Protein AF-0000000083628638 (afdb_homodimer)

Solvent-accessible surface area (backbone atoms only — not comparable to full-atom values): 20819 Å² total; per-residue (Å²): 135,83,77,75,77,72,77,75,74,74,73,75,72,73,77,69,74,70,72,72,65,72,70,71,55,96,81,52,37,31,46,14,31,63,29,54,50,30,33,34,22,57,67,90,59,44,56,65,47,94,40,80,70,42,72,46,76,44,73,55,61,47,73,43,62,26,61,23,41,20,40,35,58,91,32,98,90,40,75,43,72,68,25,34,31,24,71,64,23,83,48,29,36,40,12,42,31,49,48,13,53,76,62,48,21,33,40,38,36,37,50,55,31,35,39,27,25,32,63,84,78,61,45,77,73,48,45,29,37,46,56,93,31,32,34,35,54,52,69,66,77,65,73,68,67,73,68,75,68,53,76,67,56,56,51,65,67,49,65,71,70,64,70,70,63,57,50,66,74,53,62,75,67,69,69,74,72,79,81,79,124,134,83,78,72,79,73,68,80,71,74,74,73,71,71,76,70,75,70,70,73,66,72,70,70,55,95,80,51,36,31,47,14,32,63,28,52,50,31,34,33,19,56,69,93,61,44,54,65,48,94,41,81,70,44,71,46,76,45,72,55,62,47,72,44,62,26,61,24,44,20,40,36,58,90,33,99,90,40,74,42,71,68,26,32,30,24,71,64,23,83,48,30,37,40,12,42,30,50,48,12,54,75,61,49,21,32,40,37,37,37,50,56,32,37,39,28,25,32,64,85,79,62,46,76,72,49,45,30,36,46,56,93,32,30,34,35,55,53,70,66,79,64,73,67,67,73,67,76,67,52,75,67,59,55,54,66,67,49,66,74,70,66,70,68,64,57,50,68,74,53,61,76,65,68,68,73,73,80,80,80,124

Foldseek 3Di:
DPPPPPPPPPPPPPPPPCPVCVVPDDLWEFEDQPDPAWEDQDPVFFDFDQDDWDWDADPVRDTFIFGGFGKGASAPLRIDHGYTHTNVDSHGYDHQVRRCVVQVWDKDDDPFKIWIARPPPRDTRWMFTDDPRTTTTDYPPPPPPPPVPDPVVVVVVPPPPPPVVVCPPPVPVVPDDPPPD/DPPPPDDPPPPPPPPPPCPVCVVPDDLWEFEDQPDPAWEDQDPVFFDFDQDDWDWDADPVRDTFIFGGFGKGASAPLRIDHRYTHGNPDSHGYDHQVRRCVVQVWDKDDDPFKIWIARPVPRHTRWMFTDDPRTTTTDYPPPPPPPPVPDPVVVVVPPPPPPPVVVCPPPVVVVPDDPPPD

Organism: NCBI:txid97028

Sequence (362 aa):
MAVQQTSAAATLAHIGNSTACISHSVGSWILDSGASDHVVGNPSLIMLPPKIPHNITLTNGSKAQVTGIGQTSPLPSLSLNYVLFVPSSPFNLISISKLALSLNCSATFCSDSFFIQDQRTGKTIATGSESQGLYYLHPHPSTICSVSTSPDIIHRRLGHPSLDKLKVLVPQLSHLKTLCLMAVQQTSAAATLAHIGNSTACISHSVGSWILDSGASDHVVGNPSLIMLPPKIPHNITLTNGSKAQVTGIGQTSPLPSLSLNYVLFVPSSPFNLISISKLALSLNCSATFCSDSFFIQDQRTGKTIATGSESQGLYYLHPHPSTICSVSTSPDIIHRRLGHPSLDKLKVLVPQLSHLKTLCL

pLDDT: mean 70.07, std 28.16, range [23.23, 98.88]

InterPro domains:
  IPR025724 GAG-pre-integrase domain [PF13976] (133-172)
  IPR054722 Retrovirus-related Pol polyprotein from transposon TNT 1-94-like, beta-barrel domain [PF22936] (29-100)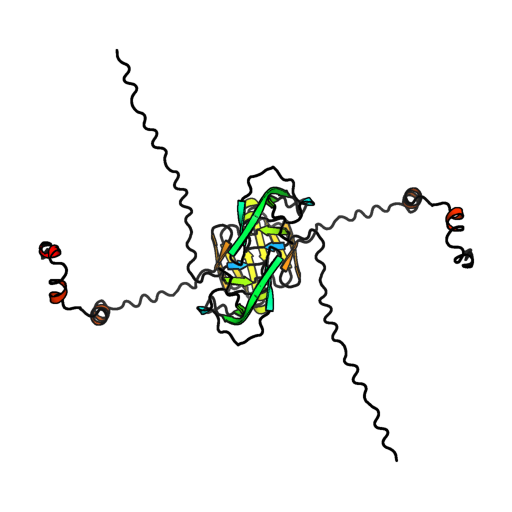

Structure (mmCIF, N/CA/C/O backbone):
data_AF-0000000083628638-model_v1
#
loop_
_entity.id
_entity.type
_entity.pdbx_description
1 polymer 'Receptor-like protein kinase'
#
loop_
_atom_site.group_PDB
_atom_site.id
_atom_site.type_symbol
_atom_site.label_atom_id
_atom_site.label_alt_id
_atom_site.label_comp_id
_atom_site.label_asym_id
_atom_site.label_entity_id
_atom_site.label_seq_id
_atom_site.pdbx_PDB_ins_code
_atom_site.Cartn_x
_atom_site.Cartn_y
_atom_site.Cartn_z
_atom_site.occupancy
_atom_site.B_iso_or_equiv
_atom_site.auth_seq_id
_atom_site.auth_comp_id
_atom_site.auth_asym_id
_atom_site.auth_atom_id
_atom_site.pdbx_PDB_model_num
ATOM 1 N N . MET A 1 1 ? -3.393 9.492 -70 1 26.36 1 MET A N 1
ATOM 2 C CA . MET A 1 1 ? -4.121 9.742 -68.75 1 26.36 1 MET A CA 1
ATOM 3 C C . MET A 1 1 ? -3.232 9.5 -67.562 1 26.36 1 MET A C 1
ATOM 5 O O . MET A 1 1 ? -2.787 8.375 -67.312 1 26.36 1 MET A O 1
ATOM 9 N N . ALA A 1 2 ? -2.391 10.531 -67.188 1 29.58 2 ALA A N 1
ATOM 10 C CA . ALA A 1 2 ? -1.316 10.617 -66.188 1 29.58 2 ALA A CA 1
ATOM 11 C C . ALA A 1 2 ? -1.855 10.438 -64.812 1 29.58 2 ALA A C 1
ATOM 13 O O . ALA A 1 2 ? -2.773 11.148 -64.375 1 29.58 2 ALA A O 1
ATOM 14 N N . VAL A 1 3 ? -1.931 9.141 -64.375 1 32.06 3 VAL A N 1
ATOM 15 C CA . VAL A 1 3 ? -2.395 8.734 -63.031 1 32.06 3 VAL A CA 1
ATOM 16 C C . VAL A 1 3 ? -1.617 9.492 -61.969 1 32.06 3 VAL A C 1
ATOM 18 O O . VAL A 1 3 ? -0.386 9.438 -61.906 1 32.06 3 VAL A O 1
ATOM 21 N N . GLN A 1 4 ? -2.029 10.75 -61.688 1 29.02 4 GLN A N 1
ATOM 22 C CA . GLN A 1 4 ? -1.456 11.547 -60.594 1 29.02 4 GLN A CA 1
ATOM 23 C C . GLN A 1 4 ? -1.454 10.773 -59.281 1 29.02 4 GLN A C 1
ATOM 25 O O . GLN A 1 4 ? -2.496 10.2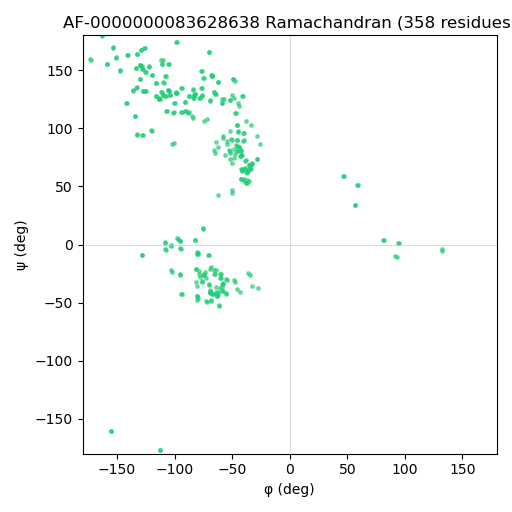73 -58.844 1 29.02 4 GLN A O 1
ATOM 30 N N . GLN A 1 5 ? -0.364 10.055 -59.031 1 27 5 GLN A N 1
ATOM 31 C CA . GLN A 1 5 ? -0.082 9.367 -57.781 1 27 5 GLN A CA 1
ATOM 32 C C . GLN A 1 5 ? -0.256 10.305 -56.562 1 27 5 GLN A C 1
ATOM 34 O O . GLN A 1 5 ? 0.434 11.32 -56.469 1 27 5 GLN A O 1
ATOM 39 N N . THR A 1 6 ? -1.495 10.672 -56.25 1 28.91 6 THR A N 1
ATOM 40 C CA . THR A 1 6 ? -1.706 11.477 -55.031 1 28.91 6 THR A CA 1
ATOM 41 C C . THR A 1 6 ? -1.044 10.82 -53.844 1 28.91 6 THR A C 1
ATOM 43 O O . THR A 1 6 ? -1.2 9.625 -53.594 1 28.91 6 THR A O 1
ATOM 46 N N . SER A 1 7 ? 0.166 11.297 -53.531 1 28.16 7 SER A N 1
ATOM 47 C CA . SER A 1 7 ? 0.956 10.961 -52.344 1 28.16 7 SER A CA 1
ATOM 48 C C . SER A 1 7 ? 0.116 11.055 -51.094 1 28.16 7 SER A C 1
ATOM 50 O O . SER A 1 7 ? -0.48 12.094 -50.812 1 28.16 7 SER A O 1
ATOM 52 N N . ALA A 1 8 ? -0.675 10.008 -50.781 1 26.11 8 ALA A N 1
ATOM 53 C CA . ALA A 1 8 ? -1.379 9.898 -49.5 1 26.11 8 ALA A CA 1
ATOM 54 C C . ALA A 1 8 ? -0.441 10.188 -48.344 1 26.11 8 ALA A C 1
ATOM 56 O O . ALA A 1 8 ? 0.553 9.484 -48.125 1 26.11 8 ALA A O 1
ATOM 57 N N . ALA A 1 9 ? -0.156 11.477 -48.094 1 26.5 9 ALA A N 1
ATOM 58 C CA . ALA A 1 9 ? 0.513 11.875 -46.844 1 26.5 9 ALA A CA 1
ATOM 59 C C . ALA A 1 9 ? -0.153 11.234 -45.625 1 26.5 9 ALA A C 1
ATOM 61 O O . ALA A 1 9 ? -1.333 11.477 -45.375 1 26.5 9 ALA A O 1
ATOM 62 N N . ALA A 1 10 ? 0.064 9.938 -45.406 1 25.73 10 ALA A N 1
ATOM 63 C CA . ALA A 1 10 ? -0.34 9.312 -44.156 1 25.73 10 ALA A CA 1
ATOM 64 C C . ALA A 1 10 ? 0.065 10.172 -42.969 1 25.73 10 ALA A C 1
ATOM 66 O O . ALA A 1 10 ? 1.244 10.5 -42.781 1 25.73 10 ALA A O 1
ATOM 67 N N . THR A 1 11 ? -0.753 11.219 -42.688 1 26.69 11 THR A N 1
ATOM 68 C CA . THR A 1 11 ? -0.593 11.938 -41.406 1 26.69 11 THR A CA 1
ATOM 69 C C . THR A 1 11 ? -0.456 10.961 -40.25 1 26.69 11 THR A C 1
ATOM 71 O O . THR A 1 11 ? -1.346 10.141 -40.031 1 26.69 11 THR A O 1
ATOM 74 N N . LEU A 1 12 ? 0.745 10.508 -40.031 1 24.83 12 LEU A N 1
ATOM 75 C CA . LEU A 1 12 ? 1.092 9.812 -38.781 1 24.83 12 LEU A CA 1
ATOM 76 C C . LEU A 1 12 ? 0.468 10.508 -37.594 1 24.83 12 LEU A C 1
ATOM 78 O O . LEU A 1 12 ? 0.776 11.672 -37.312 1 24.83 12 LEU A O 1
ATOM 82 N N . ALA A 1 13 ? -0.835 10.312 -37.375 1 27.41 13 ALA A N 1
ATOM 83 C CA . ALA A 1 13 ? -1.42 10.742 -36.094 1 27.41 13 ALA A CA 1
ATOM 84 C C . ALA A 1 13 ? -0.484 10.43 -34.938 1 27.41 13 ALA A C 1
ATOM 86 O O . ALA A 1 13 ? -0.046 9.289 -34.75 1 27.41 13 ALA A O 1
ATOM 87 N N . HIS A 1 14 ? 0.39 11.352 -34.625 1 26.91 14 HIS A N 1
ATOM 88 C CA . HIS A 1 14 ? 1.102 11.32 -33.344 1 26.91 14 HIS A CA 1
ATOM 89 C C . HIS A 1 14 ? 0.165 10.953 -32.219 1 26.91 14 HIS A C 1
ATOM 91 O O . HIS A 1 14 ? -0.823 11.648 -31.953 1 26.91 14 HIS A O 1
ATOM 97 N N . ILE A 1 15 ? -0.164 9.695 -32.094 1 28.11 15 ILE A N 1
ATOM 98 C CA . ILE A 1 15 ? -0.761 9.281 -30.812 1 28.11 15 ILE A CA 1
ATOM 99 C C . ILE A 1 15 ? -0.06 9.992 -29.656 1 28.11 15 ILE A C 1
ATOM 101 O O . ILE A 1 15 ? 1.101 9.711 -29.359 1 28.11 15 ILE A O 1
ATOM 105 N N . GLY A 1 16 ? -0.179 11.336 -29.578 1 29.75 16 GLY A N 1
ATOM 106 C CA . GLY A 1 16 ? 0.16 12.016 -28.344 1 29.75 16 GLY A CA 1
ATOM 107 C C . GLY A 1 16 ? -0.339 11.289 -27.109 1 29.75 16 GLY A C 1
ATOM 108 O O . GLY A 1 16 ? -1.548 11.188 -26.891 1 29.75 16 GLY A O 1
ATOM 109 N N . ASN A 1 17 ? 0.122 10.133 -26.812 1 29.92 17 ASN A N 1
ATOM 110 C CA . ASN A 1 17 ? -0.124 9.57 -25.5 1 29.92 17 ASN A CA 1
ATOM 111 C C . ASN A 1 17 ? -0.067 10.633 -24.406 1 29.92 17 ASN A C 1
ATOM 113 O O . ASN A 1 17 ? 1.014 11.102 -24.047 1 29.92 17 ASN A O 1
ATOM 117 N N . SER A 1 18 ? -0.944 11.633 -24.438 1 31.03 18 SER A N 1
ATOM 118 C CA . SER A 1 18 ? -1.104 12.523 -23.297 1 31.03 18 SER A CA 1
ATOM 119 C C . SER A 1 18 ? -1.083 11.75 -21.984 1 31.03 18 SER A C 1
ATOM 121 O O . SER A 1 18 ? -2.023 11.016 -21.688 1 31.03 18 SER A O 1
ATOM 123 N N . THR A 1 19 ? -0.014 11.133 -21.688 1 33.28 19 THR A N 1
ATOM 124 C CA . THR A 1 19 ? 0.123 10.766 -20.281 1 33.28 19 THR A CA 1
ATOM 125 C C . THR A 1 19 ? -0.455 11.844 -19.375 1 33.28 19 THR A C 1
ATOM 127 O O . THR A 1 19 ? 0.066 12.961 -19.328 1 33.28 19 THR A O 1
ATOM 130 N N . ALA A 1 20 ? -1.713 12.117 -19.438 1 31.58 20 ALA A N 1
ATOM 131 C CA . ALA A 1 20 ? -2.299 12.969 -18.391 1 31.58 20 ALA A CA 1
ATOM 132 C C . ALA A 1 20 ? -1.605 12.75 -17.047 1 31.58 20 ALA A C 1
ATOM 134 O O . ALA A 1 20 ? -1.745 11.688 -16.438 1 31.58 20 ALA A O 1
ATOM 135 N N . CYS A 1 21 ? -0.402 13.172 -16.953 1 36.41 21 CYS A N 1
ATOM 136 C CA . CYS A 1 21 ? 0.183 13.32 -15.625 1 36.41 21 CYS A CA 1
ATOM 137 C C . CYS A 1 21 ? -0.814 13.938 -14.648 1 36.41 21 CYS A C 1
ATOM 139 O O . CYS A 1 21 ? -1.177 15.109 -14.789 1 36.41 21 CYS A O 1
ATOM 141 N N . ILE A 1 22 ? -1.935 13.422 -14.438 1 40.12 22 ILE A N 1
ATOM 142 C CA . ILE A 1 22 ? -2.584 13.992 -13.266 1 40.12 22 ILE A CA 1
ATOM 143 C C . ILE A 1 22 ? -1.527 14.484 -12.281 1 40.12 22 ILE A C 1
ATOM 145 O O . ILE A 1 22 ? -0.74 13.695 -11.758 1 40.12 22 ILE A O 1
ATOM 149 N N . SER A 1 23 ? -0.93 15.586 -12.648 1 43.06 23 SER A N 1
ATOM 150 C CA . SER A 1 23 ? -0.045 16.297 -11.742 1 43.06 23 SER A CA 1
ATOM 151 C C . SER A 1 23 ? -0.525 16.188 -10.297 1 43.06 23 SER A C 1
ATOM 153 O O . SER A 1 23 ? -1.636 16.609 -9.969 1 43.06 23 SER A O 1
ATOM 155 N N . HIS A 1 24 ? -0.483 15.008 -9.828 1 51.38 24 HIS A N 1
ATOM 156 C CA . HIS A 1 24 ? -0.763 15.102 -8.398 1 51.38 24 HIS A CA 1
ATOM 157 C C . HIS A 1 24 ? 0.059 16.203 -7.742 1 51.38 24 HIS A C 1
ATOM 159 O O . HIS A 1 24 ? 1.24 16.375 -8.055 1 51.38 24 HIS A O 1
ATOM 165 N N . SER A 1 25 ? -0.728 17.266 -7.285 1 54.47 25 SER A N 1
ATOM 166 C CA . SER A 1 25 ? -0.245 18.5 -6.672 1 54.47 25 SER A CA 1
ATOM 167 C C . SER A 1 25 ? 0.747 18.203 -5.551 1 54.47 25 SER A C 1
ATOM 169 O O . SER A 1 25 ? 0.725 17.109 -4.965 1 54.47 25 SER A O 1
ATOM 171 N N . VAL A 1 26 ? 1.633 19.047 -5.559 1 61.66 26 VAL A N 1
ATOM 172 C CA . VAL A 1 26 ? 2.535 19.141 -4.418 1 61.66 26 VAL A CA 1
ATOM 173 C C . VAL A 1 26 ? 1.734 19.078 -3.119 1 61.66 26 VAL A C 1
ATOM 175 O O . VAL A 1 26 ? 0.806 19.859 -2.916 1 61.66 26 VAL A O 1
ATOM 178 N N . GLY A 1 27 ? 1.62 17.859 -2.439 1 81.12 27 GLY A N 1
ATOM 179 C CA . GLY A 1 27 ? 0.926 17.781 -1.164 1 81.12 27 GLY A CA 1
ATOM 180 C C . GLY A 1 27 ? -0.069 16.641 -1.101 1 81.12 27 GLY A C 1
ATOM 181 O O . GLY A 1 27 ? -0.668 16.375 -0.053 1 81.12 27 GLY A O 1
ATOM 182 N N . SER A 1 28 ? -0.196 15.984 -2.297 1 89.88 28 SER A N 1
ATOM 183 C CA . SER A 1 28 ? -1.159 14.891 -2.297 1 89.88 28 SER A CA 1
ATOM 184 C C . SER A 1 28 ? -0.688 13.734 -1.416 1 89.88 28 SER A C 1
ATOM 186 O O . SER A 1 28 ? 0.515 13.531 -1.24 1 89.88 28 SER A O 1
ATOM 188 N N . TRP A 1 29 ? -1.698 13.109 -0.79 1 95.25 29 TRP A N 1
ATOM 189 C CA . TRP A 1 29 ? -1.412 11.961 0.063 1 95.25 29 TRP A CA 1
ATOM 190 C C . TRP A 1 29 ? -1.836 10.664 -0.613 1 95.25 29 TRP A C 1
ATOM 192 O O . TRP A 1 29 ? -2.918 10.586 -1.201 1 95.25 29 TRP A O 1
ATOM 202 N N . ILE A 1 30 ? -0.93 9.703 -0.566 1 96.62 30 ILE A N 1
ATOM 203 C CA . ILE A 1 30 ? -1.184 8.367 -1.11 1 96.62 30 ILE A CA 1
ATOM 204 C C . ILE A 1 30 ? -1.447 7.387 0.029 1 96.62 30 ILE A C 1
ATOM 206 O O . ILE A 1 30 ? -0.718 7.371 1.022 1 96.62 30 ILE A O 1
ATOM 210 N N . LEU A 1 31 ? -2.543 6.641 -0.053 1 98.5 31 LEU A N 1
ATOM 211 C CA . LEU A 1 31 ? -2.781 5.555 0.891 1 98.5 31 LEU A CA 1
ATOM 212 C C . LEU A 1 31 ? -1.947 4.328 0.53 1 98.5 31 LEU A C 1
ATOM 214 O O . LEU A 1 31 ? -1.967 3.875 -0.616 1 98.5 31 LEU A O 1
ATOM 218 N N . ASP A 1 32 ? -1.189 3.855 1.51 1 98.06 32 ASP A N 1
ATOM 219 C CA . ASP A 1 32 ? -0.203 2.822 1.208 1 98.06 32 ASP A CA 1
ATOM 220 C C . ASP A 1 32 ? -0.25 1.699 2.24 1 98.06 32 ASP A C 1
ATOM 222 O O . ASP A 1 32 ? 0.202 1.872 3.375 1 98.06 32 ASP A O 1
ATOM 226 N N . SER A 1 33 ? -0.723 0.493 1.846 1 98.62 33 SER A N 1
ATOM 227 C CA . SER A 1 33 ? -0.751 -0.678 2.717 1 98.62 33 SER A CA 1
ATOM 228 C C . SER A 1 33 ? 0.619 -1.345 2.791 1 98.62 33 SER A C 1
ATOM 230 O O . SER A 1 33 ? 0.834 -2.242 3.607 1 98.62 33 SER A O 1
ATOM 232 N N . GLY A 1 34 ? 1.592 -0.902 1.961 1 96.94 34 GLY A N 1
ATOM 233 C CA . GLY A 1 34 ? 2.955 -1.408 1.983 1 96.94 34 GLY A CA 1
ATOM 234 C C . GLY A 1 34 ? 3.889 -0.568 2.834 1 96.94 34 GLY A C 1
ATOM 235 O O . GLY A 1 34 ? 5.074 -0.889 2.967 1 96.94 34 GLY A O 1
ATOM 236 N N . ALA A 1 35 ? 3.434 0.483 3.361 1 96.38 35 ALA A N 1
ATOM 237 C CA . ALA A 1 35 ? 4.223 1.321 4.262 1 96.38 35 ALA A CA 1
ATOM 238 C C . ALA A 1 35 ? 3.896 1.014 5.723 1 96.38 35 ALA A C 1
ATOM 240 O O . ALA A 1 35 ? 2.734 1.077 6.133 1 96.38 35 ALA A O 1
ATOM 241 N N . SER A 1 36 ? 4.922 0.808 6.496 1 95.69 36 SER A N 1
ATOM 242 C CA . SER A 1 36 ? 4.715 0.508 7.91 1 95.69 36 SER A CA 1
ATOM 243 C C . SER A 1 36 ? 4.48 1.781 8.719 1 95.69 36 SER A C 1
ATOM 245 O O . SER A 1 36 ? 3.969 1.727 9.836 1 95.69 36 SER A O 1
ATOM 247 N N . ASP A 1 37 ? 4.906 2.883 8.172 1 95.44 37 ASP A N 1
ATOM 248 C CA . ASP A 1 37 ? 4.777 4.176 8.836 1 95.44 37 ASP A CA 1
ATOM 249 C C . ASP A 1 37 ? 4.234 5.234 7.879 1 95.44 37 ASP A C 1
ATOM 251 O O . ASP A 1 37 ? 4.402 5.121 6.66 1 95.44 37 ASP A O 1
ATOM 255 N N . HIS A 1 38 ? 3.535 6.23 8.492 1 96.38 38 HIS A N 1
ATOM 256 C CA . HIS A 1 38 ? 3.285 7.43 7.703 1 96.38 38 HIS A CA 1
ATOM 257 C C . HIS A 1 38 ? 4.594 8.117 7.316 1 96.38 38 HIS A C 1
ATOM 259 O O . HIS A 1 38 ? 5.52 8.195 8.125 1 96.38 38 HIS A O 1
ATOM 265 N N . VAL A 1 39 ? 4.641 8.594 6.117 1 93.94 39 VAL A N 1
ATOM 266 C CA . VAL A 1 39 ? 5.855 9.234 5.625 1 93.94 39 VAL A CA 1
ATOM 267 C C . VAL A 1 39 ? 5.5 10.547 4.938 1 93.94 39 VAL A C 1
ATOM 269 O O . VAL A 1 39 ? 4.527 10.625 4.184 1 93.94 39 VAL A O 1
ATOM 272 N N . VAL A 1 40 ? 6.254 11.508 5.27 1 92.5 40 VAL A N 1
ATOM 273 C CA . VAL A 1 40 ? 6.121 12.773 4.562 1 92.5 40 VAL A CA 1
ATOM 274 C C . VAL A 1 40 ? 7.477 13.195 3.988 1 92.5 40 VAL A C 1
ATOM 276 O O . VAL A 1 40 ? 8.508 13.047 4.648 1 92.5 40 VAL A O 1
ATOM 279 N N . GLY A 1 41 ? 7.461 13.578 2.723 1 87.56 41 GLY A N 1
ATOM 280 C CA . GLY A 1 41 ? 8.664 14.109 2.098 1 87.56 41 GLY A CA 1
ATOM 281 C C . GLY A 1 41 ? 8.727 15.625 2.131 1 87.56 41 GLY A C 1
ATOM 282 O O . GLY A 1 41 ? 9.812 16.203 2.08 1 87.56 41 GLY A O 1
ATOM 283 N N . ASN A 1 42 ? 7.613 16.234 2.178 1 80.19 42 ASN A N 1
ATOM 284 C CA . ASN A 1 42 ? 7.5 17.688 2.193 1 80.19 42 ASN A CA 1
ATOM 285 C C . ASN A 1 42 ? 7.566 18.234 3.615 1 80.19 42 ASN A C 1
ATOM 287 O O . ASN A 1 42 ? 6.633 18.062 4.398 1 80.19 42 ASN A O 1
ATOM 291 N N . PRO A 1 43 ? 8.617 18.969 3.902 1 78.19 43 PRO A N 1
ATOM 292 C CA . PRO A 1 43 ? 8.766 19.438 5.281 1 78.19 43 PRO A CA 1
ATOM 293 C C . PRO A 1 43 ? 7.664 20.422 5.695 1 78.19 43 PRO A C 1
ATOM 295 O O . PRO A 1 43 ? 7.402 20.594 6.887 1 78.19 43 PRO A O 1
ATOM 298 N N . SER A 1 44 ? 7.02 21.062 4.77 1 79.56 44 SER A N 1
ATOM 299 C CA . SER A 1 44 ? 5.992 22.047 5.086 1 79.56 44 SER A CA 1
ATOM 300 C C . SER A 1 44 ? 4.742 21.391 5.66 1 79.56 44 SER A C 1
ATOM 302 O O . SER A 1 44 ? 3.896 22.062 6.25 1 79.56 44 SER A O 1
ATOM 304 N N . LEU A 1 45 ? 4.691 20.094 5.621 1 77.19 45 LEU A N 1
ATOM 305 C CA . LEU A 1 45 ? 3.484 19.375 6.023 1 77.19 45 LEU A CA 1
ATOM 306 C C . LEU A 1 45 ? 3.65 18.766 7.414 1 77.19 45 LEU A C 1
ATOM 308 O O . LEU A 1 45 ? 2.723 18.156 7.945 1 77.19 45 LEU A O 1
ATOM 312 N N . ILE A 1 46 ? 4.871 18.969 8.008 1 75.69 46 ILE A N 1
ATOM 313 C CA . ILE A 1 46 ? 5.082 18.266 9.266 1 75.69 46 ILE A CA 1
ATOM 314 C C . ILE A 1 46 ? 5.727 19.203 10.281 1 75.69 46 ILE A C 1
ATOM 316 O O . ILE A 1 46 ? 6.586 20.016 9.922 1 75.69 46 ILE A O 1
ATOM 320 N N . MET A 1 47 ? 5.164 19.188 11.469 1 71 47 MET A N 1
ATOM 321 C CA . MET A 1 47 ? 5.801 19.844 12.609 1 71 47 MET A CA 1
ATOM 322 C C . MET A 1 47 ? 6.824 18.922 13.258 1 71 47 MET A C 1
ATOM 324 O O . MET A 1 47 ? 6.484 17.828 13.703 1 71 47 MET A O 1
ATOM 328 N N . LEU A 1 48 ? 8.172 19.219 13.141 1 66.94 48 LEU A N 1
ATOM 329 C CA . LEU A 1 48 ? 9.234 18.266 13.453 1 66.94 48 LEU A CA 1
ATOM 330 C C . LEU A 1 48 ? 9.828 18.547 14.828 1 66.94 48 LEU A C 1
ATOM 332 O O . LEU A 1 48 ? 10.133 19.703 15.148 1 66.94 48 LEU A O 1
ATOM 336 N N . PRO A 1 49 ? 9.641 17.641 15.773 1 66.69 49 PRO A N 1
ATOM 337 C CA . PRO A 1 49 ? 10.648 17.734 16.828 1 66.69 49 PRO A CA 1
ATOM 338 C C . PRO A 1 49 ? 11.992 17.141 16.422 1 66.69 49 PRO A C 1
ATOM 340 O O . PRO A 1 49 ? 12.055 16.297 15.523 1 66.69 49 PRO A O 1
ATOM 343 N N . PRO A 1 50 ? 13.125 17.703 16.984 1 58.19 50 PRO A N 1
ATOM 344 C CA . PRO A 1 50 ? 14.453 17.172 16.703 1 58.19 50 PRO A CA 1
ATOM 345 C C . PRO A 1 50 ? 14.602 15.703 17.078 1 58.19 50 PRO A C 1
ATOM 347 O O . PRO A 1 50 ? 14.125 15.281 18.141 1 58.19 50 PRO A O 1
ATOM 350 N N . LYS A 1 51 ? 14.375 14.742 16.234 1 65.69 51 LYS A N 1
ATOM 351 C CA . LYS A 1 51 ? 14.672 13.383 16.672 1 65.69 51 LYS A CA 1
ATOM 352 C C . LYS A 1 51 ? 15.875 12.82 15.938 1 65.69 51 LYS A C 1
ATOM 354 O O . LYS A 1 51 ? 16.234 13.305 14.867 1 65.69 51 LYS A O 1
ATOM 359 N N . ILE A 1 52 ? 16.438 11.805 16.609 1 65.25 52 ILE A N 1
ATOM 360 C CA . ILE A 1 52 ? 17.578 11.016 16.156 1 65.25 52 ILE A CA 1
ATOM 361 C C . ILE A 1 52 ? 17.266 10.375 14.805 1 65.25 52 ILE A C 1
ATOM 363 O O . ILE A 1 52 ? 16.25 9.695 14.664 1 65.25 52 ILE A O 1
ATOM 367 N N . PRO A 1 53 ? 18.203 10.703 13.922 1 68.12 53 PRO A N 1
ATOM 368 C CA . PRO A 1 53 ? 18.062 10.094 12.594 1 68.12 53 PRO A CA 1
ATOM 369 C C . PRO A 1 53 ? 18.078 8.57 12.641 1 68.12 53 PRO A C 1
ATOM 371 O O . PRO A 1 53 ? 18.828 7.977 13.414 1 68.12 53 PRO A O 1
ATOM 374 N N . HIS A 1 54 ? 17 8.008 12.141 1 83.38 54 HIS A N 1
ATOM 375 C CA . HIS A 1 54 ? 17.031 6.574 11.859 1 83.38 54 HIS A CA 1
ATOM 376 C C . HIS A 1 54 ? 16.625 6.293 10.414 1 83.38 54 HIS A C 1
ATOM 378 O O . HIS A 1 54 ? 16.375 7.223 9.641 1 83.38 54 HIS A O 1
ATOM 384 N N . ASN A 1 55 ? 16.891 4.957 10.055 1 86.38 55 ASN A N 1
ATOM 385 C CA . ASN A 1 55 ? 16.625 4.586 8.664 1 86.38 55 ASN A CA 1
ATOM 386 C C . ASN A 1 55 ? 15.391 3.703 8.547 1 86.38 55 ASN A C 1
ATOM 388 O O . ASN A 1 55 ? 15.047 2.979 9.477 1 86.38 55 ASN A O 1
ATOM 392 N N . ILE A 1 56 ? 14.734 3.938 7.484 1 84.31 56 ILE A N 1
ATOM 393 C CA . ILE A 1 56 ? 13.711 2.977 7.09 1 84.31 56 ILE A CA 1
ATOM 394 C C . ILE A 1 56 ? 14.148 2.24 5.828 1 84.31 56 ILE A C 1
ATOM 396 O O . ILE A 1 56 ? 14.984 2.734 5.074 1 84.31 56 ILE A O 1
ATOM 400 N N . THR A 1 57 ? 13.578 1.021 5.68 1 83.19 57 THR A N 1
ATOM 401 C CA . THR A 1 57 ? 13.914 0.191 4.527 1 83.19 57 THR A CA 1
ATOM 402 C C . THR A 1 57 ? 12.898 0.4 3.4 1 83.19 57 THR A C 1
ATOM 404 O O . THR A 1 57 ? 11.695 0.412 3.641 1 83.19 57 THR A O 1
ATOM 407 N N . LEU A 1 58 ? 13.484 0.534 2.256 1 83.56 58 LEU A N 1
ATOM 408 C CA . LEU A 1 58 ? 12.656 0.75 1.075 1 83.56 58 LEU A CA 1
ATOM 409 C C . LEU A 1 58 ? 12.453 -0.553 0.31 1 83.56 58 LEU A C 1
ATOM 411 O O . LEU A 1 58 ? 12.984 -1.596 0.696 1 83.56 58 LEU A O 1
ATOM 415 N N . THR A 1 59 ? 11.625 -0.459 -0.702 1 77.75 59 THR A N 1
ATOM 416 C CA . THR A 1 59 ? 11.188 -1.635 -1.442 1 77.75 59 THR A CA 1
ATOM 417 C C . THR A 1 59 ? 12.375 -2.359 -2.07 1 77.75 59 THR A C 1
ATOM 419 O O . THR A 1 59 ? 12.32 -3.57 -2.295 1 77.75 59 THR A O 1
ATOM 422 N N . ASN A 1 60 ? 13.414 -1.665 -2.322 1 77.06 60 ASN A N 1
ATOM 423 C CA . ASN A 1 60 ? 14.57 -2.303 -2.938 1 77.06 60 ASN A CA 1
ATOM 424 C C . ASN A 1 60 ? 15.625 -2.676 -1.897 1 77.06 60 ASN A C 1
ATOM 426 O O . ASN A 1 60 ? 16.75 -3.025 -2.248 1 77.06 60 ASN A O 1
ATOM 430 N N . GLY A 1 61 ? 15.289 -2.488 -0.726 1 79.62 61 GLY A N 1
ATOM 431 C CA . GLY A 1 61 ? 16.203 -2.848 0.344 1 79.62 61 GLY A CA 1
ATOM 432 C C . GLY A 1 61 ? 17.109 -1.703 0.77 1 79.62 61 GLY A C 1
ATOM 433 O O . GLY A 1 61 ? 17.781 -1.792 1.791 1 79.62 61 GLY A O 1
ATOM 434 N N . SER A 1 62 ? 17.109 -0.652 0.022 1 83.19 62 SER A N 1
ATOM 435 C CA . SER A 1 62 ? 17.922 0.498 0.41 1 83.19 62 SER A CA 1
ATOM 436 C C . SER A 1 62 ? 17.344 1.194 1.636 1 83.19 62 SER A C 1
ATOM 438 O O . SER A 1 62 ? 16.203 0.93 2.025 1 83.19 62 SER A O 1
ATOM 440 N N . LYS A 1 63 ? 18.219 2.004 2.146 1 86.81 63 LYS A N 1
ATOM 441 C CA . LYS A 1 63 ? 17.797 2.703 3.361 1 86.81 63 LYS A CA 1
ATOM 442 C C . LYS A 1 63 ? 17.578 4.188 3.09 1 86.81 63 LYS A C 1
ATOM 444 O O . LYS A 1 63 ? 18.281 4.793 2.281 1 86.81 63 LYS A O 1
ATOM 449 N N . ALA A 1 64 ? 16.547 4.691 3.684 1 87.69 64 ALA A N 1
ATOM 450 C CA . ALA A 1 64 ? 16.281 6.129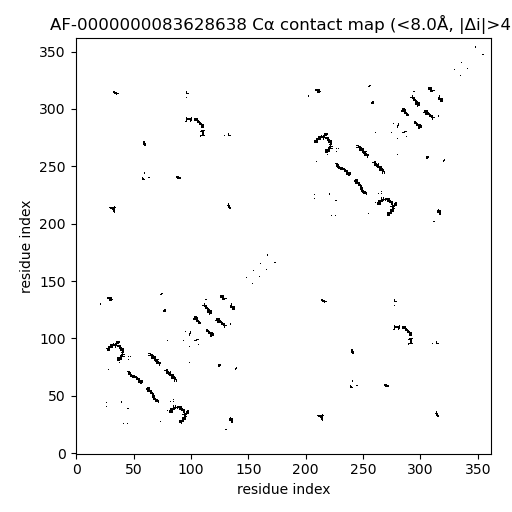 3.658 1 87.69 64 ALA A CA 1
ATOM 451 C C . ALA A 1 64 ? 16.344 6.723 5.062 1 87.69 64 ALA A C 1
ATOM 453 O O . ALA A 1 64 ? 15.859 6.117 6.02 1 87.69 64 ALA A O 1
ATOM 454 N N . GLN A 1 65 ? 16.938 7.883 5.109 1 88.5 65 GLN A N 1
ATOM 455 C CA . GLN A 1 65 ? 17.141 8.508 6.414 1 88.5 65 GLN A CA 1
ATOM 456 C C . GLN A 1 65 ? 15.883 9.242 6.871 1 88.5 65 GLN A C 1
ATOM 458 O O . GLN A 1 65 ? 15.289 10 6.105 1 88.5 65 GLN A O 1
ATOM 463 N N . VAL A 1 66 ? 15.516 8.93 8.078 1 88.94 66 VAL A N 1
ATOM 464 C CA . VAL A 1 66 ? 14.469 9.68 8.766 1 88.94 66 VAL A CA 1
ATOM 465 C C . VAL A 1 66 ? 15.086 10.82 9.57 1 88.94 66 VAL A C 1
ATOM 467 O O . VAL A 1 66 ? 15.938 10.586 10.438 1 88.94 66 VAL A O 1
ATOM 470 N N . THR A 1 67 ? 14.664 12.031 9.297 1 87.62 67 THR A N 1
ATOM 471 C CA . THR A 1 67 ? 15.312 13.172 9.93 1 87.62 67 THR A CA 1
ATOM 472 C C . THR A 1 67 ? 14.406 13.797 10.984 1 87.62 67 THR A C 1
ATOM 474 O O . THR A 1 67 ? 14.82 14.711 11.703 1 87.62 67 THR A O 1
ATOM 477 N N . GLY A 1 68 ? 13.227 13.32 11.117 1 87.44 68 GLY A N 1
ATOM 478 C CA . GLY A 1 68 ? 12.305 13.836 12.117 1 87.44 68 GLY A CA 1
ATOM 479 C C . GLY A 1 68 ? 11.023 13.023 12.219 1 87.44 68 GLY A C 1
ATOM 480 O O . GLY A 1 68 ? 10.727 12.203 11.344 1 87.44 68 GLY A O 1
ATOM 481 N N . ILE A 1 69 ? 10.414 13.203 13.328 1 89.94 69 ILE A N 1
ATOM 482 C CA . ILE A 1 69 ? 9.109 12.609 13.602 1 89.94 69 ILE A CA 1
ATOM 483 C C . ILE A 1 69 ? 8.141 13.695 14.07 1 89.94 69 ILE A C 1
ATOM 485 O O . ILE A 1 69 ? 8.508 14.547 14.883 1 89.94 69 ILE A O 1
ATOM 489 N N . GLY A 1 70 ? 6.98 13.672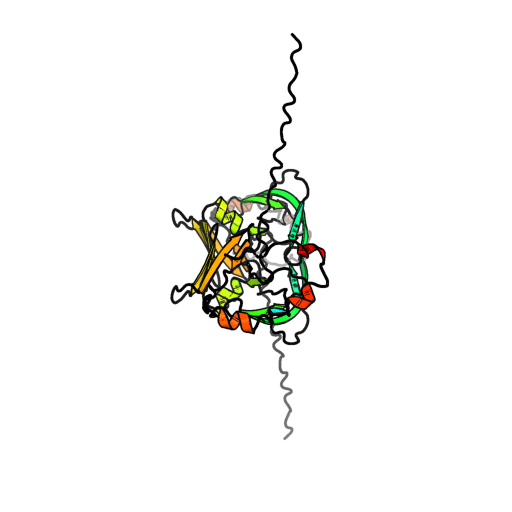 13.477 1 90.62 70 GLY A N 1
ATOM 490 C CA . GLY A 1 70 ? 6.023 14.703 13.852 1 90.62 70 GLY A CA 1
ATOM 491 C C . GLY A 1 70 ? 4.582 14.305 13.609 1 90.62 70 GLY A C 1
ATOM 492 O O . GLY A 1 70 ? 4.246 13.117 13.664 1 90.62 70 GLY A O 1
ATOM 493 N N . GLN A 1 71 ? 3.768 15.398 13.547 1 92.19 71 GLN A N 1
ATOM 494 C CA . GLN A 1 71 ? 2.338 15.227 13.312 1 92.19 71 GLN A CA 1
ATOM 495 C C . GLN A 1 71 ? 1.87 16.047 12.117 1 92.19 71 GLN A C 1
ATOM 497 O O . GLN A 1 71 ? 2.465 17.078 11.805 1 92.19 71 GLN A O 1
ATOM 502 N N . THR A 1 72 ? 0.886 15.531 11.461 1 92.19 72 THR A N 1
ATOM 503 C CA . THR A 1 72 ? 0.278 16.266 10.359 1 92.19 72 THR A CA 1
ATOM 504 C C . THR A 1 72 ? -1.193 15.898 10.203 1 92.19 72 THR A C 1
ATOM 506 O O . THR A 1 72 ? -1.641 14.883 1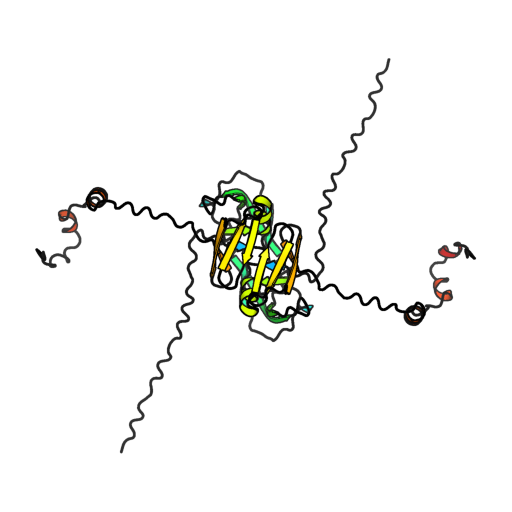0.734 1 92.19 72 THR A O 1
ATOM 509 N N . SER A 1 73 ? -1.958 16.781 9.508 1 92.06 73 SER A N 1
ATOM 510 C CA . SER A 1 73 ? -3.371 16.547 9.227 1 92.06 73 SER A CA 1
ATOM 511 C C . SER A 1 73 ? -3.67 16.703 7.738 1 92.06 73 SER A C 1
ATOM 513 O O . SER A 1 73 ? -3.939 17.812 7.266 1 92.06 73 SER A O 1
ATOM 515 N N . PRO A 1 74 ? -3.646 15.578 7.047 1 92.56 74 PRO A N 1
ATOM 516 C CA . PRO A 1 74 ? -3.996 15.664 5.629 1 92.56 74 PRO A CA 1
ATOM 517 C C . PRO A 1 74 ? -5.391 16.234 5.398 1 92.56 74 PRO A C 1
ATOM 519 O O . PRO A 1 74 ? -5.648 1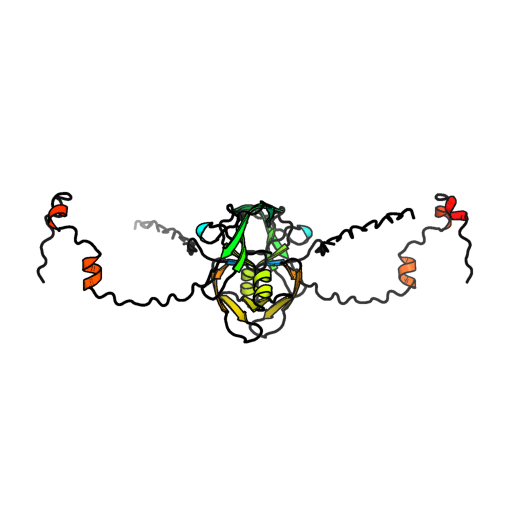6.844 4.359 1 92.56 74 PRO A O 1
ATOM 522 N N . LEU A 1 75 ? -6.316 15.938 6.316 1 91.38 75 LEU A N 1
ATOM 523 C CA . LEU A 1 75 ? -7.656 16.5 6.414 1 91.38 75 LEU A CA 1
ATOM 524 C C . LEU A 1 75 ? -7.934 17 7.828 1 91.38 75 LEU A C 1
ATOM 526 O O . LEU A 1 75 ? -7.348 16.5 8.789 1 91.38 75 LEU A O 1
ATOM 530 N N . PRO A 1 76 ? -8.859 17.984 7.848 1 87.06 76 PRO A N 1
ATOM 531 C CA . PRO A 1 76 ? -9.203 18.438 9.195 1 87.06 76 PRO A CA 1
ATOM 532 C C . PRO A 1 76 ? -9.672 17.312 10.102 1 87.06 76 PRO A C 1
ATOM 534 O O . PRO A 1 76 ? -9.406 17.328 11.305 1 87.06 76 PRO A O 1
ATOM 537 N N . SER A 1 77 ? -10.273 16.281 9.539 1 83.88 77 SER A N 1
ATOM 538 C CA . SER A 1 77 ? -10.828 15.18 10.32 1 83.88 77 SER A CA 1
ATOM 539 C C . SER A 1 77 ? -9.844 14.016 10.43 1 83.88 77 SER A C 1
ATOM 541 O O . SER A 1 77 ? -10.148 13 11.047 1 83.88 77 SER A O 1
ATOM 543 N N . LEU A 1 78 ? -8.656 14.195 9.875 1 92.12 78 LEU A N 1
ATOM 544 C CA . LEU A 1 78 ? -7.691 13.102 9.812 1 92.12 78 LEU A CA 1
ATOM 545 C C . LEU A 1 78 ? -6.312 13.562 10.273 1 92.12 78 LEU A C 1
ATOM 547 O O . LEU A 1 78 ? -5.539 14.109 9.484 1 92.12 78 LEU A O 1
ATOM 551 N N . SER A 1 79 ? -6.078 13.336 11.555 1 91.94 79 SER A N 1
ATOM 552 C CA . SER A 1 79 ? -4.773 13.664 12.117 1 91.94 79 SER A CA 1
ATOM 553 C C . SER A 1 79 ? -3.871 12.43 12.188 1 91.94 79 SER A C 1
ATOM 555 O O . SER A 1 79 ? -4.297 11.367 12.641 1 91.94 79 SER A O 1
ATOM 557 N N . LEU A 1 80 ? -2.678 12.617 11.68 1 94.81 80 LEU A N 1
ATOM 558 C CA . LEU A 1 80 ? -1.681 11.555 11.719 1 94.81 80 LEU A CA 1
ATOM 559 C C . LEU A 1 80 ? -0.586 11.875 12.734 1 94.81 80 LEU A C 1
ATOM 561 O O . LEU A 1 80 ? 0.005 12.953 12.695 1 94.81 80 LEU A O 1
ATOM 565 N N . ASN A 1 81 ? -0.389 10.898 13.586 1 92.69 81 ASN A N 1
ATOM 566 C CA . ASN A 1 81 ? 0.693 11.016 14.555 1 92.69 81 ASN A CA 1
ATOM 567 C C . ASN A 1 81 ? 1.886 10.141 14.18 1 92.69 81 ASN A C 1
ATOM 569 O O . ASN A 1 81 ? 1.734 9.156 13.453 1 92.69 81 ASN A O 1
ATOM 573 N N . TYR A 1 82 ? 3.057 10.508 14.641 1 91.44 82 TYR A N 1
ATOM 574 C CA . TYR A 1 82 ? 4.285 9.75 14.438 1 91.44 82 TYR A CA 1
ATOM 575 C C . TYR A 1 82 ? 4.578 9.586 12.953 1 91.44 82 TYR A C 1
ATOM 577 O O . TYR A 1 82 ? 4.801 8.469 12.477 1 91.44 82 TYR A O 1
ATOM 585 N N . VAL A 1 83 ? 4.543 10.719 12.344 1 94.06 83 VAL A N 1
ATOM 586 C CA . VAL A 1 83 ? 4.84 10.766 10.922 1 94.06 83 VAL A CA 1
ATOM 587 C C . VAL A 1 83 ? 6.344 10.93 10.711 1 94.06 83 VAL A C 1
ATOM 589 O O . VAL A 1 83 ? 6.965 11.82 11.297 1 94.06 83 VAL A O 1
ATOM 592 N N . LEU A 1 84 ? 6.883 10.047 9.891 1 92.31 84 LEU A N 1
ATOM 593 C CA . LEU A 1 84 ? 8.312 10.125 9.602 1 92.31 84 LEU A CA 1
ATOM 594 C C . LEU A 1 84 ? 8.594 11.141 8.508 1 92.31 84 LEU A C 1
ATOM 596 O O . LEU A 1 84 ? 7.949 11.125 7.453 1 92.31 84 LEU A O 1
ATOM 600 N N . PHE A 1 85 ? 9.523 12 8.852 1 91.75 85 PHE A N 1
ATOM 601 C CA . PHE A 1 85 ? 10.008 12.914 7.816 1 91.75 85 PHE A CA 1
ATOM 602 C C . PHE A 1 85 ? 11.195 12.312 7.078 1 91.75 85 PHE A C 1
ATOM 604 O O . PHE A 1 85 ? 12.25 12.07 7.672 1 91.75 85 PHE A O 1
ATOM 611 N N . VAL A 1 86 ? 10.961 12.062 5.785 1 90.25 86 VAL A N 1
ATOM 612 C CA . VAL A 1 86 ? 11.984 11.531 4.895 1 90.25 86 VAL A CA 1
ATOM 613 C C . VAL A 1 86 ? 12.219 12.5 3.74 1 90.25 86 VAL A C 1
ATOM 615 O O . VAL A 1 86 ? 11.531 12.438 2.717 1 90.25 86 VAL A O 1
ATOM 618 N N . PRO A 1 87 ? 13.234 13.312 3.832 1 86.06 87 PRO A N 1
A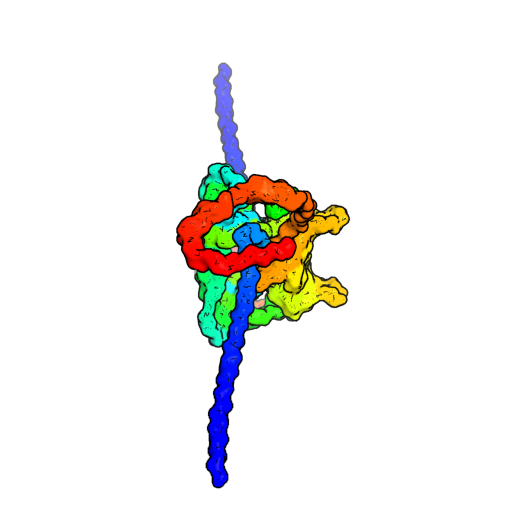TOM 619 C CA . PRO A 1 87 ? 13.438 14.391 2.863 1 86.06 87 PRO A CA 1
ATOM 620 C C . PRO A 1 87 ? 13.602 13.883 1.435 1 86.06 87 PRO A C 1
ATOM 622 O O . PRO A 1 87 ? 13.25 14.586 0.481 1 86.06 87 PRO A O 1
ATOM 625 N N . SER A 1 88 ? 14.102 12.703 1.219 1 83 88 SER A N 1
ATOM 626 C CA . SER A 1 88 ? 14.359 12.172 -0.117 1 83 88 SER A CA 1
ATOM 627 C C . SER A 1 88 ? 13.078 11.625 -0.746 1 83 88 SER A C 1
ATOM 629 O O . SER A 1 88 ? 13.055 11.32 -1.941 1 83 88 SER A O 1
ATOM 631 N N . SER A 1 89 ? 11.992 11.562 0.053 1 86.5 89 SER A N 1
ATOM 632 C CA . SER A 1 89 ? 10.773 10.969 -0.475 1 86.5 89 SER A CA 1
ATOM 633 C C . SER A 1 89 ? 9.969 11.977 -1.288 1 86.5 89 SER A C 1
ATOM 635 O O . SER A 1 89 ? 9.648 13.062 -0.798 1 86.5 89 SER A O 1
ATOM 637 N N . PRO A 1 90 ? 9.641 11.633 -2.496 1 86.25 90 PRO A N 1
ATOM 638 C CA . PRO A 1 90 ? 8.797 12.523 -3.297 1 86.25 90 PRO A CA 1
ATOM 639 C C . PRO A 1 90 ? 7.309 12.367 -2.98 1 86.25 90 PRO A C 1
ATOM 641 O O . PRO A 1 90 ? 6.477 13.07 -3.557 1 86.25 90 PRO A O 1
ATOM 644 N N . PHE A 1 91 ? 6.953 11.57 -2.037 1 88.31 91 PHE A N 1
ATOM 645 C CA . PHE A 1 91 ? 5.555 11.25 -1.781 1 88.31 91 PHE A CA 1
ATOM 646 C C . PHE A 1 91 ? 5.203 11.484 -0.316 1 88.31 91 PHE A C 1
ATOM 648 O O . PHE A 1 91 ? 6.086 11.461 0.547 1 88.31 91 PHE A O 1
ATOM 655 N N . ASN A 1 92 ? 3.984 11.805 -0.096 1 93 92 ASN A N 1
ATOM 656 C CA . ASN A 1 92 ? 3.377 11.688 1.225 1 93 92 ASN A CA 1
ATOM 657 C C . ASN A 1 92 ? 2.527 10.422 1.34 1 93 92 ASN A C 1
ATOM 659 O O . ASN A 1 92 ? 1.595 10.227 0.56 1 93 92 ASN A O 1
ATOM 663 N N . LEU A 1 93 ? 2.883 9.57 2.314 1 95.38 93 LEU A N 1
ATOM 664 C CA . LEU A 1 93 ? 2.25 8.258 2.416 1 95.38 93 LEU A CA 1
ATOM 665 C C . LEU A 1 93 ? 1.463 8.133 3.715 1 95.38 93 LEU A C 1
ATOM 667 O O . LEU A 1 93 ? 1.977 8.453 4.789 1 95.38 93 LEU A O 1
ATOM 671 N N . ILE A 1 94 ? 0.22 7.75 3.562 1 97.5 94 ILE A N 1
ATOM 672 C CA . ILE A 1 94 ? -0.557 7.316 4.719 1 97.5 94 ILE A CA 1
ATOM 673 C C . ILE A 1 94 ? -0.468 5.801 4.863 1 97.5 94 ILE A C 1
ATOM 675 O O . ILE A 1 94 ? -0.894 5.059 3.975 1 97.5 94 ILE A O 1
ATOM 679 N N . SER A 1 95 ? 0.15 5.387 5.941 1 98.31 95 SER A N 1
ATOM 680 C CA . SER A 1 95 ? 0.223 3.961 6.25 1 98.31 95 SER A CA 1
ATOM 681 C C . SER A 1 95 ? -1.143 3.41 6.645 1 98.31 95 SER A C 1
ATOM 683 O O . SER A 1 95 ? -1.727 3.84 7.645 1 98.31 95 SER A O 1
ATOM 685 N N . ILE A 1 96 ? -1.582 2.381 5.938 1 98.75 96 ILE A N 1
ATOM 686 C CA . ILE A 1 96 ? -2.893 1.802 6.215 1 98.75 96 ILE A CA 1
ATOM 687 C C . ILE A 1 96 ? -2.873 1.1 7.57 1 98.75 96 ILE A C 1
ATOM 689 O O . ILE A 1 96 ? -3.822 1.21 8.344 1 98.75 96 ILE A O 1
ATOM 693 N N . SER A 1 97 ? -1.812 0.387 7.859 1 98.56 97 SER A N 1
ATOM 694 C CA . SER A 1 97 ? -1.752 -0.341 9.125 1 98.56 97 SER A CA 1
ATOM 695 C C . SER A 1 97 ? -1.777 0.612 10.312 1 98.56 97 SER A C 1
ATOM 697 O O . SER A 1 97 ? -2.506 0.386 11.281 1 98.56 97 SER A O 1
ATOM 699 N N . LYS A 1 98 ? -0.991 1.706 10.25 1 98 98 LYS A N 1
ATOM 700 C CA . LYS A 1 98 ? -0.971 2.674 11.344 1 98 98 LYS A CA 1
ATOM 701 C C . LYS A 1 98 ? -2.314 3.389 11.469 1 98 98 LYS A C 1
ATOM 703 O O . LYS A 1 98 ? -2.805 3.607 12.578 1 98 98 LYS A O 1
ATOM 708 N N . LEU A 1 99 ? -2.848 3.74 10.398 1 98.19 99 LEU A N 1
ATOM 709 C CA . LEU A 1 99 ? -4.137 4.426 10.383 1 98.19 99 LEU A CA 1
ATOM 710 C C . LEU A 1 99 ? -5.227 3.551 10.992 1 98.19 99 LEU A C 1
ATOM 712 O O . LEU A 1 99 ? -5.984 4.004 11.852 1 98.19 99 LEU A O 1
ATOM 716 N N . ALA A 1 100 ? -5.324 2.336 10.492 1 98.38 100 ALA A N 1
ATOM 717 C CA . ALA A 1 100 ? -6.352 1.404 10.953 1 98.38 100 ALA A CA 1
ATOM 718 C C . ALA A 1 100 ? -6.223 1.155 12.453 1 98.38 100 ALA A C 1
ATOM 720 O O . ALA A 1 100 ? -7.23 1.071 13.164 1 98.38 100 ALA A O 1
ATOM 721 N N . LEU A 1 101 ? -5.008 1.041 12.859 1 97.38 101 LEU A N 1
ATOM 722 C CA . LEU A 1 101 ? -4.754 0.792 14.273 1 97.38 101 LEU A CA 1
ATOM 723 C C . LEU A 1 101 ? -5.125 2.008 15.117 1 97.38 101 LEU A C 1
ATOM 725 O O . LEU A 1 101 ? -5.824 1.883 16.125 1 97.38 101 LEU A O 1
ATOM 729 N N . SER A 1 102 ? -4.695 3.172 14.734 1 96.31 102 SER A N 1
ATOM 730 C CA . SER A 1 102 ? -4.852 4.383 15.539 1 96.31 102 SER A CA 1
ATOM 731 C C . SER A 1 102 ? -6.309 4.828 15.586 1 96.31 102 SER A C 1
ATOM 733 O O . SER A 1 102 ? -6.777 5.32 16.609 1 96.31 102 SER A O 1
ATOM 735 N N . LEU A 1 103 ? -7.039 4.609 14.477 1 96.06 103 LEU A N 1
ATOM 736 C CA . LEU A 1 103 ? -8.383 5.164 14.391 1 96.06 103 LEU A CA 1
ATOM 737 C C . LEU A 1 103 ? -9.438 4.062 14.492 1 96.06 103 LEU A C 1
ATOM 739 O O . LEU A 1 103 ? -10.633 4.336 14.422 1 96.06 103 LEU A O 1
ATOM 743 N N . ASN A 1 104 ? -9 2.832 14.672 1 97.19 104 ASN A N 1
ATOM 744 C CA . ASN A 1 104 ? -9.93 1.711 14.617 1 97.19 104 ASN A CA 1
ATOM 745 C C . ASN A 1 104 ? -10.859 1.81 13.414 1 97.19 104 ASN A C 1
ATOM 747 O O . ASN A 1 104 ? -12.086 1.78 13.562 1 97.19 104 ASN A O 1
ATOM 751 N N . CYS A 1 105 ? -10.258 1.834 12.258 1 97.94 105 CYS A N 1
ATOM 752 C CA . CYS A 1 105 ? -10.984 2.004 11.008 1 97.94 105 CYS A CA 1
ATOM 753 C C . CYS A 1 105 ? -10.594 0.935 9.992 1 97.94 105 CYS A C 1
ATOM 755 O O . CYS A 1 105 ? -9.695 0.131 10.25 1 97.94 105 CYS A O 1
ATOM 757 N N . SER A 1 106 ? -11.383 0.868 8.945 1 98.62 106 SER A N 1
ATOM 758 C CA . SER A 1 106 ? -11.07 0.021 7.797 1 98.62 106 SER A CA 1
ATOM 759 C C . SER A 1 106 ? -10.93 0.847 6.52 1 98.62 106 SER A C 1
ATOM 761 O O . SER A 1 106 ? -11.539 1.913 6.395 1 98.62 106 SER A O 1
ATOM 763 N N . ALA A 1 107 ? -10.062 0.419 5.691 1 98.81 107 ALA A N 1
ATOM 764 C CA . ALA A 1 107 ? -9.891 1.008 4.367 1 98.81 107 ALA A CA 1
ATOM 765 C C . ALA A 1 107 ? -10.289 0.02 3.271 1 98.81 107 ALA A C 1
ATOM 767 O O . ALA A 1 107 ? -9.82 -1.119 3.256 1 98.81 107 ALA A O 1
ATOM 768 N N . THR A 1 108 ? -11.188 0.432 2.4 1 98.88 108 THR A N 1
ATOM 769 C CA . THR A 1 108 ? -11.633 -0.399 1.289 1 98.88 108 THR A CA 1
ATOM 770 C C . THR A 1 108 ? -11.188 0.195 -0.044 1 98.88 108 THR A C 1
ATOM 772 O O . THR A 1 108 ? -11.445 1.367 -0.325 1 98.88 108 THR A O 1
ATOM 775 N N . PHE A 1 109 ? -10.508 -0.623 -0.808 1 98.88 109 PHE A N 1
ATOM 776 C CA . PHE A 1 109 ? -9.992 -0.217 -2.111 1 98.88 109 PHE A CA 1
ATOM 777 C C . PHE A 1 109 ? -10.742 -0.929 -3.232 1 98.88 109 PHE A C 1
ATOM 779 O O . PHE A 1 109 ? -10.875 -2.154 -3.215 1 98.88 109 PHE A O 1
ATOM 786 N N . CYS A 1 110 ? -11.203 -0.142 -4.152 1 98.44 110 CYS A N 1
ATOM 787 C CA . CYS A 1 110 ? -11.766 -0.624 -5.41 1 98.44 110 CYS A CA 1
ATOM 788 C C . CYS A 1 110 ? -10.883 -0.227 -6.59 1 98.44 110 CYS A C 1
ATOM 790 O O . CYS A 1 110 ? -9.797 0.316 -6.398 1 98.44 110 CYS A O 1
ATOM 792 N N . SER A 1 111 ? -11.352 -0.564 -7.805 1 98.06 111 SER A N 1
ATOM 793 C CA . SER A 1 111 ? -10.516 -0.333 -8.977 1 98.06 111 SER A CA 1
ATOM 794 C C . SER A 1 111 ? -10.289 1.157 -9.211 1 98.06 111 SER A C 1
ATOM 796 O O . SER A 1 111 ? -9.234 1.562 -9.711 1 98.06 111 SER A O 1
ATOM 798 N N . ASP A 1 112 ? -11.188 2.004 -8.742 1 97.75 112 ASP A N 1
ATOM 799 C CA . ASP A 1 112 ? -11.086 3.406 -9.133 1 97.75 112 ASP A CA 1
ATOM 800 C C . ASP A 1 112 ? -11.117 4.324 -7.914 1 97.75 112 ASP A C 1
ATOM 802 O O . ASP A 1 112 ? -10.938 5.535 -8.039 1 97.75 112 ASP A O 1
ATOM 806 N N . SER A 1 113 ? -11.406 3.764 -6.766 1 98.38 113 SER A N 1
ATOM 807 C CA . SER A 1 113 ? -11.586 4.605 -5.59 1 98.38 113 SER A CA 1
ATOM 808 C C . SER A 1 113 ? -11.266 3.844 -4.309 1 98.38 113 SER A C 1
ATOM 810 O O . SER A 1 113 ? -10.977 2.646 -4.348 1 98.38 113 SER A O 1
ATOM 812 N N . PHE A 1 114 ? -11.211 4.602 -3.291 1 98.56 114 PHE A N 1
ATOM 813 C CA . PHE A 1 114 ? -11.164 4 -1.964 1 98.56 114 PHE A CA 1
ATOM 814 C C . PHE A 1 114 ? -12 4.801 -0.975 1 98.56 114 PHE A C 1
ATOM 816 O O . PHE A 1 114 ? -12.383 5.941 -1.254 1 98.56 114 PHE A O 1
ATOM 823 N N . PHE A 1 115 ? -12.32 4.164 0.182 1 98.06 115 PHE A N 1
ATOM 824 C CA . PHE A 1 115 ? -12.914 4.883 1.304 1 98.06 115 PHE A CA 1
ATOM 825 C C . PHE A 1 115 ? -12.461 4.281 2.631 1 98.06 115 PHE A C 1
ATOM 827 O O . PHE A 1 115 ? -12.102 3.107 2.693 1 98.06 115 PHE A O 1
ATOM 834 N N . ILE A 1 116 ? -12.406 5.125 3.572 1 98.06 116 ILE A N 1
ATOM 835 C CA . ILE A 1 116 ? -12.047 4.777 4.945 1 98.06 116 ILE A CA 1
ATOM 836 C C . ILE A 1 116 ? -13.266 4.938 5.852 1 98.06 116 ILE A C 1
ATOM 838 O O . ILE A 1 116 ? -13.938 5.977 5.824 1 98.06 116 ILE A O 1
ATOM 842 N N . GLN A 1 117 ? -13.508 3.914 6.641 1 97.81 117 GLN A N 1
ATOM 843 C CA . GLN A 1 117 ? -14.68 3.955 7.508 1 97.81 117 GLN A CA 1
ATOM 844 C C . GLN A 1 117 ? -14.312 3.607 8.945 1 97.81 117 GLN A C 1
ATOM 846 O O . GLN A 1 117 ? -13.484 2.727 9.188 1 97.81 117 GLN A O 1
ATOM 851 N N . ASP A 1 118 ? -14.984 4.336 9.867 1 97.5 118 ASP A N 1
ATOM 852 C CA . ASP A 1 118 ? -14.914 3.969 11.273 1 97.5 118 ASP A CA 1
ATOM 853 C C . ASP A 1 118 ? -15.547 2.602 11.516 1 97.5 118 ASP A C 1
ATOM 855 O O . ASP A 1 118 ? -16.672 2.352 11.102 1 97.5 118 ASP A O 1
ATOM 859 N N . GLN A 1 119 ? -14.844 1.734 12.195 1 96.69 119 GLN A N 1
ATOM 860 C CA . GLN A 1 119 ? -15.336 0.368 12.336 1 96.69 119 GLN A CA 1
ATOM 861 C C . GLN A 1 119 ? -16.5 0.299 13.328 1 96.69 119 GLN A C 1
ATOM 863 O O . GLN A 1 119 ? -17.344 -0.591 13.234 1 96.69 119 GLN A O 1
ATOM 868 N N . ARG A 1 120 ? -16.547 1.196 14.211 1 96.06 120 ARG A N 1
ATOM 869 C CA . ARG A 1 120 ? -17.609 1.19 15.219 1 96.06 120 ARG A CA 1
ATOM 870 C C . ARG A 1 120 ? -18.906 1.777 14.664 1 96.06 120 ARG A C 1
ATOM 872 O O . ARG A 1 120 ? -19.969 1.181 14.812 1 96.06 120 ARG A O 1
ATOM 879 N N . THR A 1 121 ? -18.844 2.861 13.969 1 96.25 121 THR A N 1
ATOM 880 C CA . THR A 1 121 ? -20.047 3.598 13.57 1 96.25 121 THR A CA 1
ATOM 881 C C . THR A 1 121 ? -20.375 3.336 12.102 1 96.25 121 THR A C 1
ATOM 883 O O . THR A 1 121 ? -21.5 3.586 11.664 1 96.25 121 THR A O 1
ATOM 886 N N . GLY A 1 122 ? -19.375 2.93 11.352 1 96 122 GLY A N 1
ATOM 887 C CA . GLY A 1 122 ? -19.578 2.762 9.922 1 96 122 GLY A CA 1
ATOM 888 C C . GLY A 1 122 ? -19.484 4.066 9.148 1 96 122 GLY A C 1
ATOM 889 O O . GLY A 1 122 ? -19.578 4.074 7.922 1 96 122 GLY A O 1
ATOM 890 N N . LYS A 1 123 ? -19.172 5.125 9.828 1 96.06 123 LYS A N 1
ATOM 891 C CA . LYS A 1 123 ? -19.109 6.434 9.18 1 96.06 123 LYS A CA 1
ATOM 892 C C . LYS A 1 123 ? -17.859 6.566 8.328 1 96.06 123 LYS A C 1
ATOM 894 O O . LYS A 1 123 ? -16.766 6.141 8.734 1 96.06 123 LYS A O 1
ATOM 899 N N . THR A 1 124 ? -18.062 7.262 7.191 1 96.19 124 THR A N 1
ATOM 900 C CA . THR A 1 124 ? -16.922 7.504 6.297 1 96.19 124 THR A CA 1
ATOM 901 C C . THR A 1 124 ? -16.031 8.602 6.848 1 96.19 124 THR A C 1
ATOM 903 O O . THR A 1 124 ? -16.5 9.695 7.184 1 96.19 124 THR A O 1
ATOM 906 N N . ILE A 1 125 ? -14.781 8.281 6.914 1 95.44 125 ILE A N 1
ATOM 907 C CA . ILE A 1 125 ? -13.773 9.203 7.422 1 95.44 125 ILE A CA 1
ATOM 908 C C . ILE A 1 125 ? -13.133 9.961 6.262 1 95.44 125 ILE A C 1
ATOM 910 O O . ILE A 1 125 ? -12.891 11.164 6.359 1 95.44 125 ILE A O 1
ATOM 914 N N . ALA A 1 126 ? -12.836 9.273 5.207 1 96.62 126 ALA A N 1
ATOM 915 C CA . ALA A 1 126 ? -12.148 9.859 4.059 1 96.62 126 ALA A CA 1
ATOM 916 C C . ALA A 1 126 ? -12.383 9.031 2.801 1 96.62 126 ALA A C 1
ATOM 918 O O . ALA A 1 126 ? -12.758 7.855 2.881 1 96.62 126 ALA A O 1
ATOM 919 N N . THR A 1 127 ? -12.266 9.664 1.699 1 97.31 127 THR A N 1
ATOM 920 C CA . THR A 1 127 ? -12.375 9.023 0.394 1 97.31 127 THR A CA 1
ATOM 921 C C . THR A 1 127 ? -11.234 9.461 -0.518 1 97.31 127 THR A C 1
ATOM 923 O O . THR A 1 127 ? -10.5 10.398 -0.199 1 97.31 127 THR A O 1
ATOM 926 N N . GLY A 1 128 ? -11.047 8.734 -1.552 1 97.69 128 GLY A N 1
ATOM 927 C CA . GLY A 1 128 ? -10.086 9.086 -2.584 1 97.69 128 GLY A CA 1
ATOM 928 C C . GLY A 1 128 ? -10.305 8.328 -3.881 1 97.69 128 GLY A C 1
ATOM 929 O O . GLY A 1 128 ? -11.266 7.57 -4.008 1 97.69 128 GLY A O 1
ATOM 930 N N . SER A 1 129 ? -9.43 8.656 -4.805 1 97.88 129 SER A N 1
ATOM 931 C CA . SER A 1 129 ? -9.539 8.039 -6.121 1 97.88 129 SER A CA 1
ATOM 932 C C . SER A 1 129 ? -8.203 7.457 -6.574 1 97.88 129 SER A C 1
ATOM 934 O O . SER A 1 129 ? -7.148 7.863 -6.086 1 97.88 129 SER A O 1
ATOM 936 N N . GLU A 1 130 ? -8.344 6.473 -7.441 1 97.88 130 GLU A N 1
ATOM 937 C CA . GLU A 1 130 ? -7.172 5.879 -8.078 1 97.88 130 GLU A CA 1
ATOM 938 C C . GLU A 1 130 ? -6.738 6.684 -9.305 1 97.88 130 GLU A C 1
ATOM 940 O O . GLU A 1 130 ? -7.582 7.156 -10.07 1 97.88 130 GLU A O 1
ATOM 945 N N . SER A 1 131 ? -5.488 6.945 -9.406 1 96.38 131 SER A N 1
ATOM 946 C CA . SER A 1 131 ? -4.867 7.523 -10.594 1 96.38 131 SER A CA 1
ATOM 947 C C . SER A 1 131 ? -3.498 6.91 -10.859 1 96.38 131 SER A C 1
ATOM 949 O O . SER A 1 131 ? -2.635 6.902 -9.977 1 96.38 131 SER A O 1
ATOM 951 N N . GLN A 1 132 ? -3.357 6.32 -12.07 1 94.56 132 GLN A N 1
ATOM 952 C CA . GLN A 1 132 ? -2.088 5.754 -12.516 1 94.56 132 GLN A CA 1
ATOM 953 C C . GLN A 1 132 ? -1.58 4.703 -11.531 1 94.56 132 GLN A C 1
ATOM 955 O O . GLN A 1 132 ? -0.386 4.66 -11.227 1 94.56 132 GLN A O 1
ATOM 960 N N . GLY A 1 133 ? -2.412 4.004 -10.938 1 96.81 133 GLY A N 1
ATOM 961 C CA . GLY A 1 133 ? -2.057 2.852 -10.117 1 96.81 133 GLY A CA 1
ATOM 962 C C . GLY A 1 133 ? -1.916 3.184 -8.648 1 96.81 133 GLY A C 1
ATOM 963 O O . GLY A 1 133 ? -1.639 2.303 -7.828 1 96.81 133 GLY A O 1
ATOM 964 N N . LEU A 1 134 ? -2.17 4.477 -8.336 1 97.19 134 LEU A N 1
ATOM 965 C CA . LEU A 1 134 ? -2.029 4.922 -6.953 1 97.19 134 LEU A CA 1
ATOM 966 C C . LEU A 1 134 ? -3.332 5.523 -6.441 1 97.19 134 LEU A C 1
ATOM 968 O O . LEU A 1 134 ? -4.176 5.953 -7.23 1 97.19 134 LEU A O 1
ATOM 972 N N . TYR A 1 135 ? -3.543 5.477 -5.141 1 98.12 135 TYR A N 1
ATOM 973 C CA . TYR A 1 135 ? -4.773 5.961 -4.527 1 98.12 135 TYR A CA 1
ATOM 974 C C . TYR A 1 135 ? -4.531 7.27 -3.783 1 98.12 135 TYR A C 1
ATOM 976 O O . TYR A 1 135 ? -3.869 7.285 -2.744 1 98.12 135 TYR A O 1
ATOM 984 N N . TYR A 1 136 ? -5.152 8.289 -4.285 1 97.31 136 TYR A N 1
ATOM 985 C CA . TYR A 1 136 ? -4.926 9.633 -3.766 1 97.31 136 TYR A CA 1
ATOM 986 C C . TYR A 1 136 ? -6.098 10.094 -2.902 1 97.31 136 TYR A C 1
ATOM 988 O O . TYR A 1 136 ? -7.258 9.977 -3.309 1 97.31 136 TYR A O 1
ATOM 996 N N . LEU A 1 137 ? -5.699 10.609 -1.742 1 97.19 137 LEU A N 1
ATOM 997 C CA . LEU A 1 137 ? -6.684 11.148 -0.81 1 97.19 137 LEU A CA 1
ATOM 998 C C . LEU A 1 137 ? -7.367 12.383 -1.393 1 97.19 137 LEU A C 1
ATOM 1000 O O . LEU A 1 137 ? -6.703 13.266 -1.94 1 97.19 137 LEU A O 1
ATOM 1004 N N . HIS A 1 138 ? -8.695 12.375 -1.311 1 94.31 138 HIS A N 1
ATOM 1005 C CA . HIS A 1 138 ? -9.43 13.57 -1.711 1 94.31 138 HIS A CA 1
ATOM 1006 C C . HIS A 1 138 ? -9.352 14.648 -0.638 1 94.31 138 HIS A C 1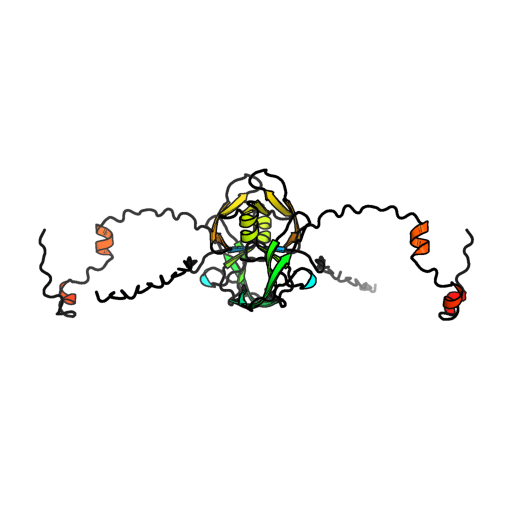
ATOM 1008 O O . HIS A 1 138 ? -9.492 14.359 0.552 1 94.31 138 HIS A O 1
ATOM 1014 N N . PRO A 1 139 ? -9.094 15.836 -1.154 1 85.81 139 PRO A N 1
ATOM 1015 C CA . PRO A 1 139 ? -9.172 16.922 -0.177 1 85.81 139 PRO A CA 1
ATOM 1016 C C . PRO A 1 139 ? -10.602 17.172 0.316 1 85.81 139 PRO A C 1
ATOM 1018 O O . PRO A 1 139 ? -11.555 16.672 -0.285 1 85.81 139 PRO A O 1
ATOM 1021 N N . HIS A 1 140 ? -10.758 17.562 1.579 1 72.62 140 HIS A N 1
ATOM 1022 C CA . HIS A 1 140 ? -12.078 18 2.012 1 72.62 140 HIS A CA 1
ATOM 1023 C C . HIS A 1 140 ? -12.641 19.062 1.079 1 72.62 140 HIS A C 1
ATOM 1025 O O . HIS A 1 140 ? -11.898 19.906 0.587 1 72.62 140 HIS A O 1
ATOM 1031 N N . PRO A 1 141 ? -13.867 18.672 0.606 1 56.19 141 PRO A N 1
ATOM 1032 C CA . PRO A 1 141 ? -14.43 19.766 -0.175 1 56.19 141 PRO A CA 1
ATOM 1033 C C . PRO A 1 141 ? -14.297 21.125 0.532 1 56.19 141 PRO A C 1
ATOM 1035 O O . PRO A 1 141 ? -14.531 21.219 1.739 1 56.19 141 PRO A O 1
ATOM 1038 N N . SER A 1 142 ? -13.227 21.719 0.242 1 47.66 142 SER A N 1
ATOM 1039 C CA . SER A 1 142 ? -13.234 23.078 0.761 1 47.66 142 SER A CA 1
ATOM 1040 C C . SER A 1 142 ? -14.602 23.734 0.582 1 47.66 142 SER A C 1
ATOM 1042 O O . SER A 1 142 ? -15.195 23.656 -0.492 1 47.66 142 SER A O 1
ATOM 1044 N N . THR A 1 143 ? -15.398 23.688 1.595 1 42.09 143 THR A N 1
ATOM 1045 C CA . THR A 1 143 ? -16.469 24.656 1.437 1 42.09 143 THR A CA 1
ATOM 1046 C C . THR A 1 143 ? -15.961 25.922 0.75 1 42.09 143 THR A C 1
ATOM 1048 O O . THR A 1 143 ? -15.133 26.641 1.309 1 42.09 143 THR A O 1
ATOM 1051 N N . ILE A 1 144 ? -15.633 25.75 -0.474 1 40.06 144 ILE A N 1
ATOM 1052 C CA . ILE A 1 144 ? -15.484 27.078 -1.084 1 40.06 144 ILE A CA 1
ATOM 1053 C C . ILE A 1 144 ? -16.562 28.016 -0.546 1 40.06 144 ILE A C 1
ATOM 1055 O O . ILE A 1 144 ? -17.75 27.812 -0.779 1 40.06 144 ILE A O 1
ATOM 1059 N N . CYS A 1 145 ? -16.375 28.375 0.676 1 37.47 145 CYS A N 1
ATOM 1060 C CA . CYS A 1 145 ? -17.188 29.562 0.947 1 37.47 145 CYS A CA 1
ATOM 1061 C C . CYS A 1 145 ? -17.125 30.531 -0.221 1 37.47 145 CYS A C 1
ATOM 1063 O O . CYS A 1 145 ? -16.062 31.094 -0.523 1 37.47 145 CYS A O 1
ATOM 1065 N N . SER A 1 146 ? -17.859 30.297 -1.184 1 38.31 146 SER A N 1
ATOM 1066 C CA . SER A 1 146 ? -18.125 31.406 -2.094 1 38.31 146 SER A CA 1
ATOM 1067 C C . SER A 1 146 ? -18.266 32.719 -1.336 1 38.31 146 SER A C 1
ATOM 1069 O O . SER A 1 146 ? -19.312 33 -0.756 1 38.31 146 SER A O 1
ATOM 1071 N N . VAL A 1 147 ? -17.328 33.094 -0.517 1 38 147 VAL A N 1
ATOM 1072 C CA . VAL A 1 147 ? -17.422 34.5 -0.184 1 38 147 VAL A CA 1
ATOM 1073 C C . VAL A 1 147 ? -17.703 35.312 -1.447 1 38 147 VAL A C 1
ATOM 1075 O O . VAL A 1 147 ? -16.906 35.312 -2.383 1 38 147 VAL A O 1
ATOM 1078 N N . SER A 1 148 ? -18.922 35.406 -1.836 1 39.72 148 SER A N 1
ATOM 1079 C CA . SER A 1 148 ? -19.344 36.5 -2.707 1 39.72 148 SER A CA 1
ATOM 1080 C C . SER A 1 148 ? -18.594 37.781 -2.373 1 39.72 148 SER A C 1
ATOM 1082 O O . SER A 1 148 ? -18.891 38.438 -1.377 1 39.72 148 SER A O 1
ATOM 1084 N N . THR A 1 149 ? -17.297 37.75 -2.369 1 37.66 149 THR A N 1
ATOM 1085 C CA . THR A 1 149 ? -16.672 39.062 -2.305 1 37.66 149 THR A CA 1
ATOM 1086 C C . THR A 1 149 ? -17.328 40.031 -3.291 1 37.66 149 THR A C 1
ATOM 1088 O O . THR A 1 149 ? -17.547 39.688 -4.453 1 37.66 149 THR A O 1
ATOM 1091 N N . SER A 1 150 ? -18.141 40.906 -2.844 1 39.62 150 SER A N 1
ATOM 1092 C CA . SER A 1 150 ? -18.703 42 -3.613 1 39.62 150 SER A CA 1
ATOM 1093 C C . SER A 1 150 ? -17.656 42.625 -4.539 1 39.62 150 SER A C 1
ATOM 1095 O O . SER A 1 150 ? -16.469 42.656 -4.215 1 39.62 150 SER A O 1
ATOM 1097 N N . PRO A 1 151 ? -17.969 42.75 -5.828 1 43.91 151 PRO A N 1
ATOM 1098 C CA . PRO A 1 151 ? -17.094 43.406 -6.809 1 43.91 151 PRO A CA 1
ATOM 1099 C C . PRO A 1 151 ? -16.328 44.562 -6.23 1 43.91 151 PRO A C 1
ATOM 1101 O O . PRO A 1 151 ? -15.234 44.906 -6.711 1 43.91 151 PRO A O 1
ATOM 1104 N N . ASP A 1 152 ? -16.938 45.125 -5.176 1 42.28 152 ASP A N 1
ATOM 1105 C CA . ASP A 1 152 ? -16.359 46.375 -4.68 1 42.28 152 ASP A CA 1
ATOM 1106 C C . ASP A 1 152 ? -15.078 46.094 -3.885 1 42.28 152 ASP A C 1
ATOM 1108 O O . ASP A 1 152 ? -14.156 46.906 -3.891 1 42.28 152 ASP A O 1
ATOM 1112 N N . ILE A 1 153 ? -14.984 44.969 -3.195 1 40.78 153 ILE A N 1
ATOM 1113 C CA . ILE A 1 153 ? -13.836 44.812 -2.312 1 40.78 153 ILE A CA 1
ATOM 1114 C C . ILE A 1 153 ? -12.625 44.375 -3.123 1 40.78 153 ILE A C 1
ATOM 1116 O O . ILE A 1 153 ? -11.5 44.781 -2.857 1 40.78 153 ILE A O 1
ATOM 1120 N N . ILE A 1 154 ? -12.82 43.594 -4.105 1 39.94 154 ILE A N 1
ATOM 1121 C CA . ILE A 1 154 ? -11.703 43.188 -4.961 1 39.94 154 ILE A CA 1
ATOM 1122 C C . ILE A 1 154 ? -11.078 44.406 -5.613 1 39.94 154 ILE A C 1
ATOM 1124 O O . ILE A 1 154 ? -9.859 44.5 -5.762 1 39.94 154 ILE A O 1
ATOM 1128 N N . HIS A 1 155 ? -12.031 45.344 -5.969 1 37.75 155 HIS A N 1
ATOM 1129 C CA . HIS A 1 155 ? -11.555 46.594 -6.551 1 37.75 155 HIS A CA 1
ATOM 1130 C C . HIS A 1 155 ? -10.547 47.281 -5.633 1 37.75 155 HIS A C 1
ATOM 1132 O O . HIS A 1 155 ? -9.555 47.812 -6.098 1 37.75 155 HIS A O 1
ATOM 1138 N N . ARG A 1 156 ? -10.938 47.219 -4.281 1 39.12 156 ARG A N 1
ATOM 1139 C CA . ARG A 1 156 ? -10.078 47.938 -3.355 1 39.12 156 ARG A CA 1
ATOM 1140 C C . ARG A 1 156 ? -8.719 47.25 -3.217 1 39.12 156 ARG A C 1
ATOM 1142 O O . ARG A 1 156 ? -7.715 47.906 -2.939 1 39.12 156 ARG A O 1
ATOM 1149 N N . ARG A 1 157 ? -8.781 45.906 -3.154 1 37.53 157 ARG A N 1
ATOM 1150 C CA . ARG A 1 157 ? -7.512 45.25 -2.904 1 37.53 157 ARG A CA 1
ATOM 1151 C C . ARG A 1 157 ? -6.605 45.312 -4.129 1 37.53 157 ARG A C 1
ATOM 1153 O O . ARG A 1 157 ? -5.383 45.219 -4.008 1 37.53 157 ARG A O 1
ATOM 1160 N N . LEU A 1 158 ? -7.254 44.906 -5.285 1 39.94 158 LEU A N 1
ATOM 1161 C CA . LEU A 1 158 ? -6.371 45.125 -6.43 1 39.94 158 LEU A CA 1
ATOM 1162 C C . LEU A 1 158 ? -6.086 46.594 -6.641 1 39.94 158 LEU A C 1
ATOM 1164 O O . LEU A 1 158 ? -7.012 47.406 -6.824 1 39.94 158 LEU A O 1
ATOM 1168 N N . GLY A 1 159 ? -5.215 47.094 -5.871 1 34.28 159 GLY A N 1
ATOM 1169 C CA . GLY A 1 159 ? -4.672 48.438 -6.113 1 34.28 159 GLY A CA 1
ATOM 1170 C C . GLY A 1 159 ? -4.734 48.844 -7.574 1 34.28 159 GLY A C 1
ATOM 1171 O O . GLY A 1 159 ? -4.426 48.062 -8.461 1 34.28 159 GLY A O 1
ATOM 1172 N N . HIS A 1 160 ? -5.922 49.438 -8.062 1 33.78 160 HIS A N 1
ATOM 1173 C CA . HIS A 1 160 ? -5.965 50.125 -9.352 1 33.78 160 HIS A CA 1
ATOM 1174 C C . HIS A 1 160 ? -4.633 50.812 -9.664 1 33.78 160 HIS A C 1
ATOM 1176 O O . HIS A 1 160 ? -4.254 51.781 -9 1 33.78 160 HIS A O 1
ATOM 1182 N N . PRO A 1 161 ? -3.549 50.094 -9.961 1 35.34 161 PRO A N 1
ATOM 1183 C CA . PRO A 1 161 ? -2.533 51.031 -10.445 1 35.34 161 PRO A CA 1
ATOM 1184 C C . PRO A 1 161 ? -3.102 52.062 -11.414 1 35.34 161 PRO A C 1
ATOM 1186 O O . PRO A 1 161 ? -4.117 51.812 -12.062 1 35.34 161 PRO A O 1
ATOM 1189 N N . SER A 1 162 ? -3.068 53.375 -11.18 1 34.16 162 SER A N 1
ATOM 1190 C CA . SER A 1 162 ? -3.41 54.5 -12.039 1 34.16 162 SER A CA 1
ATOM 1191 C C . SER A 1 162 ? -3.076 54.219 -13.5 1 34.16 162 SER A C 1
ATOM 1193 O O . SER A 1 162 ? -2.072 53.562 -13.789 1 34.16 162 SER A O 1
ATOM 1195 N N . LEU A 1 163 ? -4.199 53.906 -14.266 1 34.72 163 LEU A N 1
ATOM 1196 C CA . LEU A 1 163 ? -4.203 53.781 -15.719 1 34.72 163 LEU A CA 1
ATOM 1197 C C . LEU A 1 163 ? -3.123 54.625 -16.359 1 34.72 163 LEU A C 1
ATOM 1199 O O . LEU A 1 163 ? -2.529 54.25 -17.375 1 34.72 163 LEU A O 1
ATOM 1203 N N . ASP A 1 164 ? -2.969 55.75 -15.742 1 34.97 164 ASP A N 1
ATOM 1204 C CA . ASP A 1 164 ? -2.131 56.781 -16.375 1 34.97 164 ASP A CA 1
ATOM 1205 C C . ASP A 1 164 ? -0.691 56.281 -16.516 1 34.97 164 ASP A C 1
ATOM 1207 O O . ASP A 1 164 ? 0.01 56.656 -17.453 1 34.97 164 ASP A O 1
ATOM 1211 N N . LYS A 1 165 ? -0.244 55.594 -15.438 1 37.09 165 LYS A N 1
ATOM 1212 C CA . LYS A 1 165 ? 1.189 55.344 -15.516 1 37.09 165 LYS A CA 1
ATOM 1213 C C . LYS A 1 165 ? 1.481 54.188 -16.469 1 37.09 165 LYS A C 1
ATOM 1215 O O . LYS A 1 165 ? 2.641 53.906 -16.781 1 37.09 165 LYS A O 1
ATOM 1220 N N . LEU A 1 166 ? 0.499 53.312 -16.562 1 32.5 166 LEU A N 1
ATOM 1221 C CA . LEU A 1 166 ? 0.829 52.219 -17.469 1 32.5 166 LEU A CA 1
ATOM 1222 C C . LEU A 1 166 ? 0.898 52.719 -18.906 1 32.5 166 LEU A C 1
ATOM 1224 O O . LEU A 1 166 ? 1.25 51.938 -19.812 1 32.5 166 LEU A O 1
ATOM 1228 N N . LYS A 1 167 ? 0.289 53.875 -19.156 1 34.06 167 LYS A N 1
ATOM 1229 C CA . LYS A 1 167 ? 0.361 54.406 -20.516 1 34.06 167 LYS A CA 1
ATOM 1230 C C . LYS A 1 167 ? 1.81 54.594 -20.953 1 34.06 167 LYS A C 1
ATOM 1232 O O . LYS A 1 167 ? 2.104 54.562 -22.156 1 34.06 167 LYS A O 1
ATOM 1237 N N . VAL A 1 168 ? 2.584 54.938 -19.891 1 39.12 168 VAL A N 1
ATOM 1238 C CA . VAL A 1 168 ? 3.906 55.375 -20.328 1 39.12 168 VAL A CA 1
ATOM 1239 C C . VAL A 1 168 ? 4.684 54.188 -20.875 1 39.12 168 VAL A C 1
ATOM 1241 O O . VAL A 1 168 ? 5.465 54.312 -21.828 1 39.12 168 VAL A O 1
ATOM 1244 N N . LEU A 1 169 ? 4.547 53.031 -20.172 1 35.22 169 LEU A N 1
ATOM 1245 C CA . LEU A 1 169 ? 5.602 52.094 -20.531 1 35.22 169 LEU A CA 1
ATOM 1246 C C . LEU A 1 169 ? 5.281 51.375 -21.844 1 35.22 169 LEU A C 1
ATOM 1248 O O . LEU A 1 169 ? 6.18 50.875 -22.516 1 35.22 169 LEU A O 1
ATOM 1252 N N . VAL A 1 170 ? 4.062 50.844 -22 1 32.66 170 VAL A N 1
ATOM 1253 C CA . VAL A 1 170 ? 3.926 50.156 -23.281 1 32.66 170 VAL A CA 1
ATOM 1254 C C . VAL A 1 170 ? 3.191 51.062 -24.266 1 32.66 170 VAL A C 1
ATOM 1256 O O . VAL A 1 170 ? 1.983 51.281 -24.141 1 32.66 170 VAL A O 1
ATOM 1259 N N . PRO A 1 171 ? 3.938 51.906 -24.969 1 35.25 171 PRO A N 1
ATOM 1260 C CA . PRO A 1 171 ? 3.457 52.875 -25.953 1 35.25 171 PRO A CA 1
ATOM 1261 C C . PRO A 1 171 ? 2.488 52.25 -26.953 1 35.25 171 PRO A C 1
ATOM 1263 O O . PRO A 1 171 ? 1.71 52.969 -27.594 1 35.25 171 PRO A O 1
ATOM 1266 N N . GLN A 1 172 ? 2.76 50.969 -27.156 1 37.31 172 GLN A N 1
ATOM 1267 C CA . GLN A 1 172 ? 2.09 50.469 -28.359 1 37.31 172 GLN A CA 1
ATOM 1268 C C . GLN A 1 172 ? 0.593 50.312 -28.125 1 37.31 172 GLN A C 1
ATOM 1270 O O . GLN A 1 172 ? -0.16 50.031 -29.047 1 37.31 172 GLN A O 1
ATOM 1275 N N . LEU A 1 173 ? 0.273 50.062 -26.859 1 34.25 173 LEU A N 1
ATOM 1276 C CA . LEU A 1 173 ? -1.147 49.75 -26.734 1 34.25 173 LEU A CA 1
ATOM 1277 C C . LEU A 1 173 ? -1.987 51.031 -26.859 1 34.25 173 LEU A C 1
ATOM 1279 O O . LEU A 1 173 ? -3.145 51.062 -26.438 1 34.25 173 LEU A O 1
ATOM 1283 N N . SER A 1 174 ? -1.472 52.094 -27.312 1 31.41 174 SER A N 1
ATOM 1284 C CA . SER A 1 174 ? -2.162 53.344 -27.594 1 31.41 174 SER A CA 1
ATOM 1285 C C . SER A 1 174 ? -3.488 53.094 -28.297 1 31.41 174 SER A C 1
ATOM 1287 O O . SER A 1 174 ? -4.406 53.938 -28.219 1 31.41 174 SER A O 1
ATOM 1289 N N . HIS A 1 175 ? -3.508 52.156 -29.234 1 33.66 175 HIS A N 1
ATOM 1290 C CA . HIS A 1 175 ? -4.582 52.312 -30.219 1 33.66 175 HIS A CA 1
ATOM 1291 C C . HIS A 1 175 ? -5.906 51.812 -29.656 1 33.66 175 HIS A C 1
ATOM 1293 O O . HIS A 1 175 ? -6.914 51.75 -30.375 1 33.66 175 HIS A O 1
ATOM 1299 N N . LEU A 1 176 ? -5.867 50.875 -28.672 1 27.11 176 LEU A N 1
ATOM 1300 C CA . LEU A 1 176 ? -7.168 50.219 -28.578 1 27.11 176 LEU A CA 1
ATOM 1301 C C . LEU A 1 176 ? -8.203 51.156 -27.969 1 27.11 176 LEU A C 1
ATOM 1303 O O . LEU A 1 176 ? -7.973 51.719 -26.891 1 27.11 176 LEU A O 1
ATOM 1307 N N . LYS A 1 177 ? -9.055 51.594 -28.766 1 29.11 177 LYS A N 1
ATOM 1308 C CA . LYS A 1 177 ? -10.203 52.469 -28.688 1 29.11 177 LYS A CA 1
ATOM 1309 C C . LYS A 1 177 ? -11.125 52.094 -27.531 1 29.11 177 LYS A C 1
ATOM 1311 O O . LYS A 1 177 ? -11.188 50.938 -27.141 1 29.11 177 LYS A O 1
ATOM 1316 N N . THR A 1 178 ? -11.516 53 -26.578 1 28.97 178 THR A N 1
ATOM 1317 C CA . THR A 1 178 ? -12.453 53.188 -25.484 1 28.97 178 THR A CA 1
ATOM 1318 C C . THR A 1 178 ? -13.82 52.594 -25.828 1 28.97 178 THR A C 1
ATOM 1320 O O . THR A 1 178 ? -14.508 53.094 -26.703 1 28.97 178 THR A O 1
ATOM 1323 N N . LEU A 1 179 ? -13.977 51.25 -26.203 1 23.44 179 LEU A N 1
ATOM 1324 C CA . LEU A 1 179 ? -15.375 50.938 -26.469 1 23.44 179 LEU A CA 1
ATOM 1325 C C . LEU A 1 179 ? -16.25 51.312 -25.266 1 23.44 179 LEU A C 1
ATOM 1327 O O . LEU A 1 179 ? -16.016 50.844 -24.156 1 23.44 179 LEU A O 1
ATOM 1331 N N . CYS A 1 180 ? -16.719 52.594 -25.188 1 23.94 180 CYS A N 1
ATOM 1332 C CA . CYS A 1 180 ? -17.688 53.312 -24.375 1 23.94 180 CYS A CA 1
ATOM 1333 C C . CYS A 1 180 ? -19.016 52.562 -24.328 1 23.94 180 CYS A C 1
ATOM 1335 O O . CYS A 1 180 ? -19.703 52.438 -25.344 1 23.94 180 CYS A O 1
ATOM 1337 N N . LEU A 1 181 ? -19.172 51.188 -24.078 1 23.23 181 LEU A N 1
ATOM 1338 C CA . LEU A 1 181 ? -20.594 50.969 -23.844 1 23.23 181 LEU A CA 1
ATOM 1339 C C . LEU A 1 181 ? -21.031 51.562 -22.516 1 23.23 181 LEU A C 1
ATOM 1341 O O . LEU A 1 181 ? -20.281 51.5 -21.531 1 23.23 181 LEU A O 1
ATOM 1345 N N . MET B 1 1 ? 26.734 -4.07 65.062 1 25.53 1 MET B N 1
ATOM 1346 C CA . MET B 1 1 ? 25.828 -4.797 64.188 1 25.53 1 MET B CA 1
ATOM 1347 C C . MET B 1 1 ? 26.031 -4.395 62.719 1 25.53 1 MET B C 1
ATOM 1349 O O . MET B 1 1 ? 25.875 -3.227 62.375 1 25.53 1 MET B O 1
ATOM 1353 N N . ALA B 1 2 ? 26.969 -5.121 62.031 1 29.98 2 ALA B N 1
ATOM 1354 C CA . ALA B 1 2 ? 27.5 -4.988 60.656 1 29.98 2 ALA B CA 1
ATOM 1355 C C . ALA B 1 2 ? 26.406 -5.195 59.625 1 29.98 2 ALA B C 1
ATOM 1357 O O . ALA B 1 2 ? 25.734 -6.23 59.625 1 29.98 2 ALA B O 1
ATOM 1358 N N . VAL B 1 3 ? 25.656 -4.094 59.344 1 33.59 3 VAL B N 1
ATOM 1359 C CA . VAL B 1 3 ? 24.594 -4.109 58.344 1 33.59 3 VAL B CA 1
ATOM 1360 C C . VAL B 1 3 ? 25.125 -4.664 57.031 1 33.59 3 VAL B C 1
ATOM 1362 O O . VAL B 1 3 ? 26.109 -4.137 56.469 1 33.59 3 VAL B O 1
ATOM 1365 N N . GLN B 1 4 ? 25.203 -5.969 56.938 1 29.5 4 GLN B N 1
ATOM 1366 C CA . GLN B 1 4 ? 25.562 -6.656 55.688 1 29.5 4 GLN B CA 1
ATOM 1367 C C . GLN B 1 4 ? 24.719 -6.152 54.531 1 29.5 4 GLN B C 1
ATOM 1369 O O . GLN B 1 4 ? 23.484 -6.176 54.562 1 29.5 4 GLN B O 1
ATOM 1374 N N . GLN B 1 5 ? 25.219 -5.098 53.844 1 29.38 5 GLN B N 1
ATOM 1375 C CA . GLN B 1 5 ? 24.641 -4.57 52.625 1 29.38 5 GLN B CA 1
ATOM 1376 C C . GLN B 1 5 ? 24.422 -5.684 51.594 1 29.38 5 GLN B C 1
ATOM 1378 O O . GLN B 1 5 ? 25.375 -6.363 51.188 1 29.38 5 GLN B O 1
ATOM 1383 N N . THR B 1 6 ? 23.406 -6.523 51.844 1 29.11 6 THR B N 1
ATOM 1384 C CA . THR B 1 6 ? 23.078 -7.547 50.844 1 29.11 6 THR B CA 1
ATOM 1385 C C . THR B 1 6 ? 23 -6.949 49.438 1 29.11 6 THR B C 1
ATOM 1387 O O . THR B 1 6 ? 22.719 -5.758 49.281 1 29.11 6 THR B O 1
ATOM 1390 N N . SER B 1 7 ? 23.5 -7.695 48.531 1 30.62 7 SER B N 1
ATOM 1391 C CA . SER B 1 7 ? 23.859 -7.777 47.094 1 30.62 7 SER B CA 1
ATOM 1392 C C . SER B 1 7 ? 22.625 -7.645 46.219 1 30.62 7 SER B C 1
ATOM 1394 O O . SER B 1 7 ? 22.672 -7.953 45.031 1 30.62 7 SER B O 1
ATOM 1396 N N . ALA B 1 8 ? 21.688 -6.75 46.469 1 27.83 8 ALA B N 1
ATOM 1397 C CA . ALA B 1 8 ? 20.562 -6.914 45.531 1 27.83 8 ALA B CA 1
ATOM 1398 C C . ALA B 1 8 ? 21.031 -6.836 44.094 1 27.83 8 ALA B C 1
ATOM 1400 O O . ALA B 1 8 ? 21.484 -5.781 43.625 1 27.83 8 ALA B O 1
ATOM 1401 N N . ALA B 1 9 ? 21.641 -7.891 43.562 1 25.48 9 ALA B N 1
ATOM 1402 C CA . ALA B 1 9 ? 21.891 -7.984 42.125 1 25.48 9 ALA B CA 1
ATOM 1403 C C . ALA B 1 9 ? 20.625 -7.75 41.344 1 25.48 9 ALA B C 1
ATOM 1405 O O . ALA B 1 9 ? 19.641 -8.5 41.469 1 25.48 9 ALA B O 1
ATOM 1406 N N . ALA B 1 10 ? 20.188 -6.512 41.156 1 26.09 10 ALA B N 1
ATOM 1407 C CA . ALA B 1 10 ? 19.141 -6.172 40.219 1 26.09 10 ALA B CA 1
ATOM 1408 C C . ALA B 1 10 ? 19.359 -6.883 38.875 1 26.09 10 ALA B C 1
ATOM 1410 O O . ALA B 1 10 ? 20.422 -6.742 38.25 1 26.09 10 ALA B O 1
ATOM 1411 N N . THR B 1 11 ? 18.953 -8.164 38.844 1 25.89 11 THR B N 1
ATOM 1412 C CA . THR B 1 11 ? 18.906 -8.82 37.531 1 25.89 11 THR B CA 1
ATOM 1413 C C . THR B 1 11 ? 18.219 -7.918 36.5 1 25.89 11 THR B C 1
ATOM 1415 O O . THR B 1 11 ? 17.062 -7.527 36.656 1 25.89 11 THR B O 1
ATOM 1418 N N . LEU B 1 12 ? 18.969 -7.043 35.906 1 24.91 12 LEU B N 1
ATOM 1419 C CA . LEU B 1 12 ? 18.547 -6.328 34.719 1 24.91 12 LEU B CA 1
ATOM 1420 C C . LEU B 1 12 ? 17.844 -7.266 33.75 1 24.91 12 LEU B C 1
ATOM 1422 O O . LEU B 1 12 ? 18.438 -8.227 33.25 1 24.91 12 LEU B O 1
ATOM 1426 N N . ALA B 1 13 ? 16.594 -7.621 34.031 1 28 13 ALA B N 1
ATOM 1427 C CA . ALA B 1 13 ? 15.797 -8.297 33 1 28 13 ALA B CA 1
ATOM 1428 C C . ALA B 1 13 ? 16.047 -7.699 31.641 1 28 13 ALA B C 1
ATOM 1430 O O . ALA B 1 13 ? 15.906 -6.492 31.438 1 28 13 ALA B O 1
ATOM 1431 N N . HIS B 1 14 ? 17.016 -8.227 30.953 1 27.27 14 HIS B N 1
ATOM 1432 C CA . HIS B 1 14 ? 17.141 -7.965 29.531 1 27.27 14 HIS B CA 1
ATOM 1433 C C . HIS B 1 14 ? 15.789 -8.039 28.828 1 27.27 14 HIS B C 1
ATOM 1435 O O . HIS B 1 14 ? 15.109 -9.07 28.891 1 27.27 14 HIS B O 1
ATOM 1441 N N . ILE B 1 15 ? 14.984 -7.035 28.984 1 28.36 15 ILE B N 1
ATOM 1442 C CA . ILE B 1 15 ? 13.859 -6.973 28.047 1 28.36 15 ILE B CA 1
ATOM 1443 C C . ILE B 1 15 ? 14.32 -7.406 26.656 1 28.36 15 ILE B C 1
ATOM 1445 O O . ILE B 1 15 ? 15.078 -6.691 26 1 28.36 15 ILE B O 1
ATOM 1449 N N . GLY B 1 16 ? 14.703 -8.695 26.5 1 30.19 16 GLY B N 1
ATOM 1450 C CA . GLY B 1 16 ? 14.805 -9.242 25.156 1 30.19 16 GLY B CA 1
ATOM 1451 C C . GLY B 1 16 ? 13.672 -8.805 24.25 1 30.19 16 GLY B C 1
ATOM 1452 O O . GLY B 1 16 ? 12.516 -9.18 24.484 1 30.19 16 GLY B O 1
ATOM 1453 N N . ASN B 1 17 ? 13.555 -7.582 23.938 1 30.45 17 ASN B N 1
ATOM 1454 C CA . ASN B 1 17 ? 12.664 -7.23 22.828 1 30.45 17 ASN B CA 1
ATOM 1455 C C . ASN B 1 17 ? 12.727 -8.266 21.703 1 30.45 17 ASN B C 1
ATOM 1457 O O . ASN B 1 17 ? 13.688 -8.305 20.938 1 30.45 17 ASN B O 1
ATOM 1461 N N . SER B 1 18 ? 12.367 -9.508 22 1 31.23 18 SER B N 1
ATOM 1462 C CA . SER B 1 18 ? 12.164 -10.477 20.922 1 31.23 18 SER B CA 1
ATOM 1463 C C . SER B 1 18 ? 11.422 -9.852 19.75 1 31.23 18 SER B C 1
ATOM 1465 O O . SER B 1 18 ? 10.234 -9.539 19.844 1 31.23 18 SER B O 1
ATOM 1467 N N . THR B 1 19 ? 12 -8.906 19.125 1 33.31 19 THR B N 1
ATOM 1468 C CA . THR B 1 19 ? 11.484 -8.609 17.781 1 33.31 19 THR B CA 1
ATOM 1469 C C . THR B 1 19 ? 11.07 -9.898 17.078 1 33.31 19 THR B C 1
ATOM 1471 O O . THR B 1 19 ? 11.914 -10.734 16.75 1 33.31 19 THR B O 1
ATOM 1474 N N . ALA B 1 20 ? 10.109 -10.609 17.547 1 32.19 20 ALA B N 1
ATOM 1475 C CA . ALA B 1 20 ? 9.555 -11.68 16.719 1 32.19 20 ALA B CA 1
ATOM 1476 C C . ALA B 1 20 ? 9.594 -11.312 15.242 1 32.19 20 ALA B C 1
ATOM 1478 O O . ALA B 1 20 ? 8.867 -10.422 14.805 1 32.19 20 ALA B O 1
ATOM 1479 N N . CYS B 1 21 ? 10.75 -11.266 14.703 1 36.44 21 CYS B N 1
ATOM 1480 C CA . CYS B 1 21 ? 10.836 -11.281 13.25 1 36.44 21 CYS B CA 1
ATOM 1481 C C . CYS B 1 21 ? 9.859 -12.289 12.656 1 36.44 21 CYS B C 1
ATOM 1483 O O . CYS B 1 21 ? 10.031 -13.5 12.828 1 36.44 21 CYS B O 1
ATOM 1485 N N . ILE B 1 22 ? 8.641 -12.234 12.898 1 39.97 22 ILE B N 1
ATOM 1486 C CA . ILE B 1 22 ? 7.867 -13.086 12 1 39.97 22 ILE B CA 1
ATOM 1487 C C . ILE B 1 22 ? 8.594 -13.227 10.664 1 39.97 22 ILE B C 1
ATOM 1489 O O . ILE B 1 22 ? 8.789 -12.242 9.953 1 39.97 22 ILE B O 1
ATOM 1493 N N . SER B 1 23 ? 9.648 -14 10.703 1 43.06 23 SER B N 1
ATOM 1494 C CA . SER B 1 23 ? 10.336 -14.414 9.484 1 43.06 23 SER B CA 1
ATOM 1495 C C . SER B 1 23 ? 9.352 -14.586 8.328 1 43.06 23 SER B C 1
ATOM 1497 O O . SER B 1 23 ? 8.445 -15.422 8.398 1 43.06 23 SER B O 1
ATOM 1499 N N . HIS B 1 24 ? 8.781 -13.508 7.969 1 51.53 24 HIS B N 1
ATOM 1500 C CA . HIS B 1 24 ? 8.055 -13.797 6.738 1 51.53 24 HIS B CA 1
ATOM 1501 C C . HIS B 1 24 ? 8.922 -14.57 5.754 1 51.53 24 HIS B C 1
ATOM 1503 O O . HIS B 1 24 ? 10.102 -14.273 5.594 1 51.53 24 HIS B O 1
ATOM 1509 N N . SER B 1 25 ? 8.453 -15.867 5.539 1 54.75 25 SER B N 1
ATOM 1510 C CA . SER B 1 25 ? 9.094 -16.875 4.699 1 54.75 25 SER B CA 1
ATOM 1511 C C . SER B 1 25 ? 9.438 -16.312 3.324 1 54.75 25 SER B C 1
ATOM 1513 O O . SER B 1 25 ? 8.812 -15.367 2.863 1 54.75 25 SER B O 1
ATOM 1515 N N . VAL B 1 26 ? 10.516 -16.766 2.955 1 61.81 26 VAL B N 1
ATOM 1516 C CA . VAL B 1 26 ? 10.914 -16.594 1.563 1 61.81 26 VAL B CA 1
ATOM 1517 C C . VAL B 1 26 ? 9.742 -16.922 0.639 1 61.81 26 VAL B C 1
ATOM 1519 O O . VAL B 1 26 ? 9.172 -18 0.714 1 61.81 26 VAL B O 1
ATOM 1522 N N . GLY B 1 27 ? 8.945 -15.891 0.159 1 81.25 27 GLY B N 1
ATOM 1523 C CA . GLY B 1 27 ? 7.867 -16.141 -0.781 1 81.25 27 GLY B CA 1
ATOM 1524 C C . GLY B 1 27 ? 6.566 -15.469 -0.4 1 81.25 27 GLY B C 1
ATOM 1525 O O . GLY B 1 27 ? 5.586 -15.531 -1.143 1 81.25 27 GLY B O 1
ATOM 1526 N N . SER B 1 28 ? 6.633 -14.836 0.788 1 90 28 SER B N 1
ATOM 1527 C CA . SER B 1 28 ? 5.395 -14.188 1.216 1 90 28 SER B CA 1
ATOM 1528 C C . SER B 1 28 ? 5.051 -13.008 0.313 1 90 28 SER B C 1
ATOM 1530 O O . SER B 1 28 ? 5.938 -12.375 -0.265 1 90 28 SER B O 1
ATOM 1532 N N . TRP B 1 29 ? 3.732 -12.852 0.139 1 95.38 29 TRP B N 1
ATOM 1533 C CA . TRP B 1 29 ? 3.238 -11.742 -0.672 1 95.38 29 TRP B CA 1
ATOM 1534 C C . TRP B 1 29 ? 2.635 -10.648 0.208 1 95.38 29 TRP B C 1
ATOM 1536 O O . TRP B 1 29 ? 1.889 -10.945 1.145 1 95.38 29 TRP B O 1
ATOM 1546 N N . ILE B 1 30 ? 3.029 -9.43 -0.085 1 96.69 30 ILE B N 1
ATOM 1547 C CA . ILE B 1 30 ? 2.51 -8.258 0.609 1 96.69 30 ILE B CA 1
ATOM 1548 C C . ILE B 1 30 ? 1.505 -7.531 -0.283 1 96.69 30 ILE B C 1
ATOM 1550 O O . ILE B 1 30 ? 1.765 -7.309 -1.468 1 96.69 30 ILE B O 1
ATOM 1554 N N . LEU B 1 31 ? 0.318 -7.238 0.24 1 98.5 31 LEU B N 1
ATOM 1555 C CA . LEU B 1 31 ? -0.631 -6.395 -0.475 1 98.5 31 LEU B CA 1
ATOM 1556 C C . LEU B 1 31 ? -0.251 -4.922 -0.349 1 98.5 31 LEU B C 1
ATOM 1558 O O . LEU B 1 31 ? -0.029 -4.426 0.758 1 98.5 31 LEU B O 1
ATOM 1562 N N . ASP B 1 32 ? -0.136 -4.266 -1.501 1 98.12 32 ASP B N 1
ATOM 1563 C CA . ASP B 1 32 ? 0.428 -2.922 -1.501 1 98.12 32 ASP B CA 1
ATOM 1564 C C . ASP B 1 32 ? -0.407 -1.976 -2.361 1 98.12 32 ASP B C 1
ATOM 1566 O O . ASP B 1 32 ? -0.374 -2.055 -3.592 1 98.12 32 ASP B O 1
ATOM 1570 N N . SER B 1 33 ? -1.117 -1.012 -1.724 1 98.62 33 SER B N 1
ATOM 1571 C CA . SER B 1 33 ? -1.895 -0.004 -2.438 1 98.62 33 SER B CA 1
ATOM 1572 C C . SER B 1 33 ? -1.001 1.118 -2.955 1 98.62 33 SER B C 1
ATOM 1574 O O . SER B 1 33 ? -1.448 1.966 -3.73 1 98.62 33 SER B O 1
ATOM 1576 N N . GLY B 1 34 ? 0.298 1.13 -2.578 1 96.88 34 GLY B N 1
ATOM 1577 C CA . GLY B 1 34 ? 1.266 2.105 -3.057 1 96.88 34 GLY B CA 1
ATOM 1578 C C . GLY B 1 34 ? 2.074 1.61 -4.242 1 96.88 34 GLY B C 1
ATOM 1579 O O . GLY B 1 34 ? 2.93 2.332 -4.762 1 96.88 34 GLY B O 1
ATOM 1580 N N . ALA B 1 35 ? 1.878 0.43 -4.648 1 96.38 35 ALA B N 1
ATOM 1581 C CA . ALA B 1 35 ? 2.541 -0.118 -5.832 1 96.38 35 ALA B CA 1
ATOM 1582 C C . ALA B 1 35 ? 1.624 -0.061 -7.051 1 96.38 35 ALA B C 1
ATOM 1584 O O . ALA B 1 35 ? 0.51 -0.591 -7.023 1 96.38 35 ALA B O 1
ATOM 1585 N N . SER B 1 36 ? 2.146 0.462 -8.125 1 95.69 36 SER B N 1
ATOM 1586 C CA . SER B 1 36 ? 1.35 0.56 -9.344 1 95.69 36 SER B CA 1
ATOM 1587 C C . SER B 1 36 ? 1.335 -0.764 -10.102 1 95.69 36 SER B C 1
ATOM 1589 O O . SER B 1 36 ? 0.469 -0.989 -10.945 1 95.69 36 SER B O 1
ATOM 1591 N N . ASP B 1 37 ? 2.307 -1.584 -9.828 1 95.44 37 ASP B N 1
ATOM 1592 C CA . ASP B 1 37 ? 2.439 -2.877 -10.492 1 95.44 37 ASP B CA 1
ATOM 1593 C C . ASP B 1 37 ? 2.721 -3.986 -9.484 1 95.44 37 ASP B C 1
ATOM 1595 O O . ASP B 1 37 ? 3.262 -3.73 -8.406 1 95.44 37 ASP B O 1
ATOM 1599 N N . HIS B 1 38 ? 2.27 -5.215 -9.875 1 96.44 38 HIS B N 1
ATOM 1600 C CA . HIS B 1 38 ? 2.793 -6.363 -9.133 1 96.44 38 HIS B CA 1
ATOM 1601 C C . HIS B 1 38 ? 4.305 -6.477 -9.297 1 96.44 38 HIS B C 1
ATOM 1603 O O . HIS B 1 38 ? 4.836 -6.266 -10.391 1 96.44 38 HIS B O 1
ATOM 1609 N N . VAL B 1 39 ? 4.957 -6.805 -8.227 1 93.94 39 VAL B N 1
ATOM 1610 C CA . VAL B 1 39 ? 6.41 -6.91 -8.258 1 93.94 39 VAL B CA 1
ATOM 1611 C C . VAL B 1 39 ? 6.848 -8.211 -7.586 1 93.94 39 VAL B C 1
ATOM 1613 O O . VAL B 1 39 ? 6.316 -8.586 -6.535 1 93.94 39 VAL B O 1
ATOM 1616 N N . VAL B 1 40 ? 7.75 -8.844 -8.227 1 92.5 40 VAL B N 1
ATOM 1617 C CA . VAL B 1 40 ? 8.367 -10.016 -7.613 1 92.5 40 VAL B CA 1
ATOM 1618 C C . VAL B 1 40 ? 9.883 -9.852 -7.594 1 92.5 40 VAL B C 1
ATOM 1620 O O . VAL B 1 40 ? 10.477 -9.375 -8.57 1 92.5 40 VAL B O 1
ATOM 1623 N N . GLY B 1 41 ? 10.477 -10.117 -6.441 1 87.69 41 GLY B N 1
ATOM 1624 C CA . GLY B 1 41 ? 11.922 -10.117 -6.332 1 87.69 41 GLY B CA 1
ATOM 1625 C C . GLY B 1 41 ? 12.531 -11.492 -6.488 1 87.69 41 GLY B C 1
ATOM 1626 O O . GLY B 1 41 ? 13.703 -11.625 -6.852 1 87.69 41 GLY B O 1
ATOM 1627 N N . ASN B 1 42 ? 11.789 -12.477 -6.191 1 80.25 42 ASN B N 1
ATOM 1628 C CA . ASN B 1 42 ? 12.227 -13.867 -6.266 1 80.25 42 ASN B CA 1
ATOM 1629 C C . ASN B 1 42 ? 11.992 -14.461 -7.652 1 80.25 42 ASN B C 1
ATOM 1631 O O . ASN B 1 42 ? 10.852 -14.703 -8.039 1 80.25 42 ASN B O 1
ATOM 1635 N N . PRO B 1 43 ? 13.055 -14.758 -8.344 1 78.5 43 PRO B N 1
ATOM 1636 C CA . PRO B 1 43 ? 12.875 -15.242 -9.711 1 78.5 43 PRO B CA 1
ATOM 1637 C C . PRO B 1 43 ? 12.148 -16.578 -9.781 1 78.5 43 PRO B C 1
ATOM 1639 O O . PRO B 1 43 ? 11.562 -16.922 -10.812 1 78.5 43 PRO B O 1
ATOM 1642 N N . SER B 1 44 ? 12.156 -17.344 -8.734 1 79.44 44 SER B N 1
ATOM 1643 C CA . SER B 1 44 ? 11.531 -18.672 -8.734 1 79.44 44 SER B CA 1
ATOM 1644 C C . SER B 1 44 ? 10.008 -18.562 -8.773 1 79.44 44 SER B C 1
ATOM 1646 O O . SER B 1 44 ? 9.32 -19.531 -9.078 1 79.44 44 SER B O 1
ATOM 1648 N N . LEU B 1 45 ? 9.508 -17.375 -8.625 1 76.88 45 LEU B N 1
ATOM 1649 C CA . LEU B 1 45 ? 8.062 -17.203 -8.523 1 76.88 45 LEU B CA 1
ATOM 1650 C C . LEU B 1 45 ? 7.484 -16.672 -9.828 1 76.88 45 LEU B C 1
ATOM 1652 O O . LEU B 1 45 ? 6.273 -16.484 -9.945 1 76.88 45 LEU B O 1
ATOM 1656 N N . ILE B 1 46 ? 8.383 -16.453 -10.836 1 75.31 46 ILE B N 1
ATOM 1657 C CA . ILE B 1 46 ? 7.859 -15.805 -12.031 1 75.31 46 ILE B CA 1
ATOM 1658 C C . ILE B 1 46 ? 8.398 -16.5 -13.273 1 75.31 46 ILE B C 1
ATOM 1660 O O . ILE B 1 46 ? 9.562 -16.922 -13.305 1 75.31 46 ILE B O 1
ATOM 1664 N N . MET B 1 47 ? 7.484 -16.781 -14.172 1 70.75 47 MET B N 1
ATOM 1665 C CA . MET B 1 47 ? 7.863 -17.219 -15.508 1 70.75 47 MET B CA 1
ATOM 1666 C C . MET B 1 47 ? 8.164 -16.047 -16.422 1 70.75 47 MET B C 1
ATOM 1668 O O . MET B 1 47 ? 7.301 -15.188 -16.641 1 70.75 47 MET B O 1
ATOM 1672 N N . LEU B 1 48 ? 9.461 -15.797 -16.797 1 66 48 LEU B N 1
ATOM 1673 C CA . LEU B 1 48 ? 9.898 -14.539 -17.391 1 66 48 LEU B CA 1
ATOM 1674 C C . LEU B 1 48 ? 10.047 -14.68 -18.906 1 66 48 LEU B C 1
ATOM 1676 O O . LEU B 1 48 ? 10.648 -15.641 -19.391 1 66 48 LEU B O 1
ATOM 1680 N N . PRO B 1 49 ? 9.211 -14 -19.656 1 66.25 49 PRO B N 1
ATOM 1681 C CA . PRO B 1 49 ? 9.727 -13.797 -21.016 1 66.25 49 PRO B CA 1
ATOM 1682 C C . PRO B 1 49 ? 10.797 -12.711 -21.078 1 66.25 49 PRO B C 1
ATOM 1684 O O . PRO B 1 49 ? 10.859 -11.844 -20.203 1 66.25 49 PRO B O 1
ATOM 1687 N N . PRO B 1 50 ? 11.766 -12.852 -22.047 1 58.22 50 PRO B N 1
ATOM 1688 C CA . PRO B 1 50 ? 12.797 -11.836 -22.234 1 58.22 50 PRO B CA 1
ATOM 1689 C C . PRO B 1 50 ? 12.219 -10.453 -22.531 1 58.22 50 PRO B C 1
ATOM 1691 O O . PRO B 1 50 ? 11.273 -10.32 -23.312 1 58.22 50 PRO B O 1
ATOM 1694 N N . LYS B 1 51 ? 12 -9.609 -21.578 1 65.81 51 LYS B N 1
ATOM 1695 C CA . LYS B 1 51 ? 11.57 -8.273 -21.984 1 65.81 51 LYS B CA 1
ATOM 1696 C C . LYS B 1 51 ? 12.648 -7.234 -21.688 1 65.81 51 LYS B C 1
ATOM 1698 O O . LYS B 1 51 ? 13.539 -7.473 -20.875 1 65.81 51 LYS B O 1
ATOM 1703 N N . ILE B 1 52 ? 12.477 -6.145 -22.438 1 65.38 52 ILE B N 1
ATOM 1704 C CA . ILE B 1 52 ? 13.32 -4.957 -22.375 1 65.38 52 ILE B CA 1
ATOM 1705 C C . ILE B 1 52 ? 13.297 -4.383 -20.953 1 65.38 52 ILE B C 1
ATOM 1707 O O . ILE B 1 52 ? 12.227 -4.129 -20.406 1 65.38 52 ILE B O 1
ATOM 1711 N N . PRO B 1 53 ? 14.523 -4.262 -20.5 1 68.19 53 PRO B N 1
ATOM 1712 C CA . PRO B 1 53 ? 14.664 -3.652 -19.172 1 68.19 53 PRO B CA 1
ATOM 1713 C C . PRO B 1 53 ? 14.078 -2.242 -19.109 1 68.19 53 PRO B C 1
ATOM 1715 O O . PRO B 1 53 ? 14.227 -1.468 -20.062 1 68.19 53 PRO B O 1
ATOM 1718 N N . HIS B 1 54 ? 13.133 -2.08 -18.219 1 83.62 54 HIS B N 1
ATOM 1719 C CA . HIS B 1 54 ? 12.727 -0.726 -17.859 1 83.62 54 HIS B CA 1
ATOM 1720 C C . HIS B 1 54 ? 12.797 -0.506 -16.359 1 83.62 54 HIS B C 1
ATOM 1722 O O . HIS B 1 54 ? 13.219 -1.398 -15.609 1 83.62 54 HIS B O 1
ATOM 1728 N N . ASN B 1 55 ? 12.641 0.839 -16.031 1 86.69 55 ASN B N 1
ATOM 1729 C CA . ASN B 1 55 ? 12.781 1.186 -14.617 1 86.69 55 ASN B CA 1
ATOM 1730 C C . ASN B 1 55 ? 11.438 1.554 -13.992 1 86.69 55 ASN B C 1
ATOM 1732 O O . ASN B 1 55 ? 10.539 2.025 -14.688 1 86.69 55 ASN B O 1
ATOM 1736 N N . ILE B 1 56 ? 11.336 1.178 -12.781 1 84.38 56 ILE B N 1
ATOM 1737 C CA . ILE B 1 56 ? 10.242 1.71 -11.984 1 84.38 56 ILE B CA 1
ATOM 1738 C C . ILE B 1 56 ? 10.797 2.645 -10.906 1 84.38 56 ILE B C 1
ATOM 1740 O O . ILE B 1 56 ? 11.969 2.555 -10.547 1 84.38 56 ILE B O 1
ATOM 1744 N N . THR B 1 57 ? 9.922 3.57 -10.477 1 83.56 57 THR B N 1
ATOM 1745 C CA . THR B 1 57 ? 10.312 4.543 -9.461 1 83.56 57 THR B CA 1
ATOM 1746 C C . THR B 1 57 ? 9.93 4.055 -8.07 1 83.56 57 THR B C 1
ATOM 1748 O O . THR B 1 57 ? 8.812 3.58 -7.852 1 83.56 57 THR B O 1
ATOM 1751 N N . LEU B 1 58 ? 10.898 4.219 -7.23 1 83.62 58 LEU B N 1
ATOM 1752 C CA . LEU B 1 58 ? 10.695 3.797 -5.848 1 83.62 58 LEU B CA 1
ATOM 1753 C C . LEU B 1 58 ? 10.305 4.98 -4.973 1 83.62 58 LEU B C 1
ATOM 1755 O O . LEU B 1 58 ? 10.234 6.117 -5.445 1 83.62 58 LEU B O 1
ATOM 1759 N N . THR B 1 59 ? 9.992 4.668 -3.74 1 77.94 59 THR B N 1
ATOM 1760 C CA . THR B 1 59 ? 9.438 5.645 -2.812 1 77.94 59 THR B CA 1
ATOM 1761 C C . THR B 1 59 ? 10.406 6.801 -2.594 1 77.94 59 THR B C 1
ATOM 1763 O O . THR B 1 59 ? 9.992 7.914 -2.262 1 77.94 59 THR B O 1
ATOM 1766 N N . ASN B 1 60 ? 11.648 6.562 -2.779 1 77.06 60 ASN B N 1
ATOM 1767 C CA . ASN B 1 60 ? 12.625 7.625 -2.576 1 77.06 60 ASN B CA 1
ATOM 1768 C C . ASN B 1 60 ? 13.008 8.297 -3.895 1 77.06 60 ASN B C 1
ATOM 1770 O O . ASN B 1 60 ? 13.969 9.07 -3.945 1 77.06 60 ASN B O 1
ATOM 1774 N N . GLY B 1 61 ? 12.375 7.902 -4.883 1 79.94 61 GLY B N 1
ATOM 1775 C CA . GLY B 1 61 ? 12.633 8.508 -6.18 1 79.94 61 GLY B CA 1
ATOM 1776 C C . GLY B 1 61 ? 13.68 7.754 -6.984 1 79.94 61 GLY B C 1
ATOM 1777 O O . GLY B 1 61 ? 13.859 8.016 -8.18 1 79.94 61 GLY B O 1
ATOM 1778 N N . SER B 1 62 ? 14.352 6.844 -6.367 1 83.31 62 SER B N 1
ATOM 1779 C CA . SER B 1 62 ? 15.336 6.059 -7.109 1 83.31 62 SER B CA 1
ATOM 1780 C C . SER B 1 62 ? 14.656 5.109 -8.094 1 83.31 62 SER B C 1
ATOM 1782 O O . SER B 1 62 ? 13.445 4.898 -8.023 1 83.31 62 SER B O 1
ATOM 1784 N N . LYS B 1 63 ? 15.516 4.652 -8.938 1 86.94 63 LYS B N 1
ATOM 1785 C CA . LYS B 1 63 ? 14.992 3.766 -9.969 1 86.94 63 LYS B CA 1
ATOM 1786 C C . LYS B 1 63 ? 15.445 2.326 -9.742 1 86.94 63 LYS B C 1
ATOM 1788 O O . LYS B 1 63 ? 16.578 2.09 -9.297 1 86.94 63 LYS B O 1
ATOM 1793 N N . ALA B 1 64 ? 14.539 1.431 -9.953 1 87.75 64 ALA B N 1
ATOM 1794 C CA . ALA B 1 64 ? 14.859 0.007 -9.945 1 87.75 64 ALA B CA 1
ATOM 1795 C C . ALA B 1 64 ? 14.633 -0.619 -11.32 1 87.75 64 ALA B C 1
ATOM 1797 O O . ALA B 1 64 ? 13.648 -0.311 -11.992 1 87.75 64 ALA B O 1
ATOM 1798 N N . GLN B 1 65 ? 15.57 -1.478 -11.656 1 88.5 65 GLN B N 1
ATOM 1799 C CA . GLN B 1 65 ? 15.508 -2.076 -12.984 1 88.5 65 GLN B CA 1
ATOM 1800 C C . GLN B 1 65 ? 14.539 -3.258 -13.008 1 88.5 65 GLN B C 1
ATOM 1802 O O . GLN B 1 65 ? 14.594 -4.129 -12.141 1 88.5 65 GLN B O 1
ATOM 1807 N N . VAL B 1 66 ? 13.664 -3.193 -13.984 1 88.94 66 VAL B N 1
ATOM 1808 C CA . VAL B 1 66 ? 12.805 -4.328 -14.297 1 88.94 66 VAL B CA 1
ATOM 1809 C C . VAL B 1 66 ? 13.477 -5.207 -15.352 1 88.94 66 VAL B C 1
ATOM 1811 O O . VAL B 1 66 ? 13.805 -4.738 -16.453 1 88.94 66 VAL B O 1
ATOM 1814 N N . THR B 1 67 ? 13.672 -6.469 -15.031 1 87.69 67 THR B N 1
ATOM 1815 C CA . THR B 1 67 ? 14.43 -7.32 -15.938 1 87.69 67 THR B CA 1
ATOM 1816 C C . THR B 1 67 ? 13.508 -8.312 -16.641 1 87.69 67 THR B C 1
ATOM 1818 O O . THR B 1 67 ? 13.945 -9.047 -17.531 1 87.69 67 THR B O 1
ATOM 1821 N N . GLY B 1 68 ? 12.273 -8.328 -16.297 1 87.44 68 GLY B N 1
ATOM 1822 C CA . GLY B 1 68 ? 11.32 -9.227 -16.922 1 87.44 68 GLY B CA 1
ATOM 1823 C C . GLY B 1 68 ? 9.891 -8.969 -16.5 1 87.44 68 GLY B C 1
ATOM 1824 O O . GLY B 1 68 ? 9.641 -8.25 -15.531 1 87.44 68 GLY B O 1
ATOM 1825 N N . ILE B 1 69 ? 9.039 -9.438 -17.328 1 89.94 69 ILE B N 1
ATOM 1826 C CA . ILE B 1 69 ? 7.602 -9.398 -17.078 1 89.94 69 ILE B CA 1
ATOM 1827 C C . ILE B 1 69 ? 7.012 -10.797 -17.25 1 89.94 69 ILE B C 1
ATOM 1829 O O . ILE B 1 69 ? 7.344 -11.516 -18.188 1 89.94 69 ILE B O 1
ATOM 1833 N N . GLY B 1 70 ? 6.223 -11.172 -16.281 1 90.56 70 GLY B N 1
ATOM 1834 C CA . GLY B 1 70 ? 5.66 -12.508 -16.359 1 90.56 70 GLY B CA 1
ATOM 1835 C C . GLY B 1 70 ? 4.363 -12.656 -15.578 1 90.56 70 GLY B C 1
ATOM 1836 O O . GLY B 1 70 ? 3.605 -11.695 -15.438 1 90.56 70 GLY B O 1
ATOM 1837 N N . GLN B 1 71 ? 4.098 -13.977 -15.32 1 92.25 71 GLN B N 1
ATOM 1838 C CA . GLN B 1 71 ? 2.895 -14.336 -14.578 1 92.25 71 GLN B CA 1
ATOM 1839 C C . GLN B 1 71 ? 3.236 -15.188 -13.359 1 92.25 71 GLN B C 1
ATOM 1841 O O . GLN B 1 71 ? 4.242 -15.898 -13.352 1 92.25 71 GLN B O 1
ATOM 1846 N N . THR B 1 72 ? 2.43 -15.016 -12.352 1 92.12 72 THR B N 1
ATOM 1847 C CA . THR B 1 72 ? 2.586 -15.852 -11.164 1 92.12 72 THR B CA 1
ATOM 1848 C C . THR B 1 72 ? 1.246 -16.047 -10.461 1 92.12 72 THR B C 1
ATOM 1850 O O . THR B 1 72 ? 0.289 -15.32 -10.727 1 92.12 72 THR B O 1
ATOM 1853 N N . SER B 1 73 ? 1.18 -17.094 -9.594 1 92.25 73 SER B N 1
ATOM 1854 C CA . SER B 1 73 ? -0.014 -17.391 -8.812 1 92.25 73 SER B CA 1
ATOM 1855 C C . SER B 1 73 ? 0.319 -17.547 -7.332 1 92.25 73 SER B C 1
ATOM 1857 O O . SER B 1 73 ? 0.673 -18.625 -6.871 1 92.25 73 SER B O 1
ATOM 1859 N N . PRO B 1 74 ? 0.161 -16.438 -6.617 1 92.69 74 PRO B N 1
ATOM 1860 C CA . PRO B 1 74 ? 0.405 -16.547 -5.18 1 92.69 74 PRO B CA 1
ATOM 1861 C C . PRO B 1 74 ? -0.486 -17.578 -4.504 1 92.69 74 PRO B C 1
ATOM 1863 O O . PRO B 1 74 ? -0.1 -18.172 -3.49 1 92.69 74 PRO B O 1
ATOM 1866 N N . LEU B 1 75 ? -1.722 -17.719 -4.984 1 91.5 75 LEU B N 1
ATOM 1867 C CA . LEU B 1 75 ? -2.686 -18.75 -4.633 1 91.5 75 LEU B CA 1
ATOM 1868 C C . LEU B 1 75 ? -3.244 -19.422 -5.879 1 91.5 75 LEU B C 1
ATOM 1870 O O . LEU B 1 75 ? -3.277 -18.828 -6.953 1 91.5 75 LEU B O 1
ATOM 1874 N N . PRO B 1 76 ? -3.67 -20.688 -5.637 1 87.25 76 PRO B N 1
ATOM 1875 C CA . PRO B 1 76 ? -4.281 -21.344 -6.793 1 87.25 76 PRO B CA 1
ATOM 1876 C C . PRO B 1 76 ? -5.434 -20.531 -7.391 1 87.25 76 PRO B C 1
ATOM 1878 O O . PRO B 1 76 ? -5.633 -20.547 -8.609 1 87.25 76 PRO B O 1
ATOM 1881 N N . SER B 1 77 ? -6.133 -19.766 -6.582 1 84 77 SER B N 1
ATOM 1882 C CA . SER B 1 77 ? -7.305 -19.016 -7.027 1 84 77 SER B CA 1
ATOM 1883 C C . SER B 1 77 ? -6.941 -17.578 -7.395 1 84 77 SER B C 1
ATOM 1885 O O . SER B 1 77 ? -7.805 -16.797 -7.781 1 84 77 SER B O 1
ATOM 1887 N N . LEU B 1 78 ? -5.652 -17.25 -7.328 1 92.19 78 LEU B N 1
ATOM 1888 C CA . LEU B 1 78 ? -5.215 -15.875 -7.543 1 92.19 78 LEU B CA 1
ATOM 1889 C C . LEU B 1 78 ? -4.031 -15.828 -8.5 1 92.19 78 LEU B C 1
ATOM 1891 O O . LEU B 1 78 ? -2.883 -16 -8.086 1 92.19 78 LEU B O 1
ATOM 1895 N N . SER B 1 79 ? -4.375 -15.602 -9.75 1 91.94 79 SER B N 1
ATOM 1896 C CA . SER B 1 79 ? -3.34 -15.461 -10.766 1 91.94 79 SER B CA 1
ATOM 1897 C C . SER B 1 79 ? -3.053 -14 -11.062 1 91.94 79 SER B C 1
ATOM 1899 O O . SER B 1 79 ? -3.979 -13.203 -11.258 1 91.94 79 SER B O 1
ATOM 1901 N N . LEU B 1 80 ? -1.793 -13.688 -11.047 1 94.81 80 LEU B N 1
ATOM 1902 C CA . LEU B 1 80 ? -1.354 -12.336 -11.367 1 94.81 80 LEU B CA 1
ATOM 1903 C C . LEU B 1 80 ? -0.664 -12.297 -12.727 1 94.81 80 LEU B C 1
ATOM 1905 O O . LEU B 1 80 ? 0.254 -13.078 -12.984 1 94.81 80 LEU B O 1
ATOM 1909 N N . ASN B 1 81 ? -1.154 -11.383 -13.516 1 92.69 81 ASN B N 1
ATOM 1910 C CA . ASN B 1 81 ? -0.534 -11.164 -14.812 1 92.69 81 ASN B CA 1
ATOM 1911 C C . ASN B 1 81 ? 0.289 -9.883 -14.836 1 92.69 81 ASN B C 1
ATOM 1913 O O . ASN B 1 81 ? 0.054 -8.977 -14.031 1 92.69 81 ASN B O 1
ATOM 1917 N N . TYR B 1 82 ? 1.265 -9.82 -15.727 1 91.5 82 TYR B N 1
ATOM 1918 C CA . TYR B 1 82 ? 2.104 -8.641 -15.922 1 91.5 82 TYR B CA 1
ATOM 1919 C C . TYR B 1 82 ? 2.828 -8.266 -14.633 1 91.5 82 TYR B C 1
ATOM 1921 O O . TYR B 1 82 ? 2.77 -7.117 -14.195 1 91.5 82 TYR B O 1
ATOM 1929 N N . VAL B 1 83 ? 3.432 -9.281 -14.141 1 94.12 83 VAL B N 1
ATOM 1930 C CA . VAL B 1 83 ? 4.215 -9.109 -12.922 1 94.12 83 VAL B CA 1
ATOM 1931 C C . VAL B 1 83 ? 5.637 -8.68 -13.273 1 94.12 83 VAL B C 1
ATOM 1933 O O . VAL B 1 83 ? 6.293 -9.312 -14.109 1 94.12 83 VAL B O 1
ATOM 1936 N N . LEU B 1 84 ? 6.07 -7.598 -12.641 1 92.38 84 LEU B N 1
ATOM 1937 C CA . LEU B 1 84 ? 7.422 -7.113 -12.898 1 92.38 84 LEU B CA 1
ATOM 1938 C C . LEU B 1 84 ? 8.438 -7.871 -12.047 1 92.38 84 LEU B C 1
ATOM 1940 O O . LEU B 1 84 ? 8.258 -8.016 -10.836 1 92.38 84 LEU B O 1
ATOM 1944 N N . PHE B 1 85 ? 9.438 -8.344 -12.766 1 91.75 85 PHE B N 1
ATOM 1945 C CA . PHE B 1 85 ? 10.555 -8.93 -12.047 1 91.75 85 PHE B CA 1
ATOM 1946 C C . PHE B 1 85 ? 11.617 -7.875 -11.75 1 91.75 85 PHE B C 1
ATOM 1948 O O . PHE B 1 85 ? 12.211 -7.305 -12.664 1 91.75 85 PHE B O 1
ATOM 1955 N N . VAL B 1 86 ? 11.773 -7.625 -10.453 1 90.12 86 VAL B N 1
ATOM 1956 C CA . VAL B 1 86 ? 12.773 -6.684 -9.953 1 90.12 86 VAL B CA 1
ATOM 1957 C C . VAL B 1 86 ? 13.758 -7.406 -9.039 1 90.12 86 VAL B C 1
ATOM 1959 O O . VAL B 1 86 ? 13.516 -7.531 -7.836 1 90.12 86 VAL B O 1
ATOM 1962 N N . PRO B 1 87 ? 14.898 -7.789 -9.539 1 86.06 87 PRO B N 1
ATOM 1963 C CA . PRO B 1 87 ? 15.828 -8.641 -8.789 1 86.06 87 PRO B CA 1
ATOM 1964 C C . PRO B 1 87 ? 16.297 -7.996 -7.484 1 86.06 87 PRO B C 1
ATOM 1966 O O . PRO B 1 87 ? 16.609 -8.703 -6.523 1 86.06 87 PRO B O 1
ATOM 1969 N N . SER B 1 88 ? 16.359 -6.699 -7.383 1 82.94 88 SER B N 1
ATOM 1970 C CA . SER B 1 88 ? 16.859 -6.012 -6.195 1 82.94 88 SER B CA 1
ATOM 1971 C C . SER B 1 88 ? 15.781 -5.93 -5.113 1 82.94 88 SER B C 1
ATOM 1973 O O . SER B 1 88 ? 16.078 -5.566 -3.971 1 82.94 88 SER B O 1
ATOM 1975 N N . SER B 1 89 ? 14.547 -6.352 -5.457 1 86.44 89 SER B N 1
ATOM 1976 C CA . SER B 1 89 ? 13.469 -6.215 -4.484 1 86.44 89 SER B CA 1
ATOM 1977 C C . SER B 1 89 ? 13.453 -7.391 -3.51 1 86.44 89 SER B C 1
ATOM 1979 O O . SER B 1 89 ? 13.414 -8.547 -3.928 1 86.44 89 SER B O 1
ATOM 1981 N N . PRO B 1 90 ? 13.477 -7.113 -2.242 1 86.12 90 PRO B N 1
ATOM 1982 C CA . PRO B 1 90 ? 13.383 -8.195 -1.257 1 86.12 90 PRO B CA 1
ATOM 1983 C C . PRO B 1 90 ? 11.938 -8.633 -1.003 1 86.12 90 PRO B C 1
ATOM 1985 O O . PRO B 1 90 ? 11.703 -9.547 -0.214 1 86.12 90 PRO B O 1
ATOM 1988 N N . PHE B 1 91 ? 10.992 -8.109 -1.686 1 88.31 91 PHE B N 1
ATOM 1989 C CA . PHE B 1 91 ? 9.578 -8.352 -1.397 1 88.31 91 PHE B CA 1
ATOM 1990 C C . PHE B 1 91 ? 8.844 -8.805 -2.652 1 88.31 91 PHE B C 1
ATOM 1992 O O . PHE B 1 91 ? 9.281 -8.523 -3.77 1 88.31 91 PHE B O 1
ATOM 1999 N N . ASN B 1 92 ? 7.844 -9.57 -2.449 1 93.06 92 ASN B N 1
ATOM 2000 C CA . ASN B 1 92 ? 6.801 -9.781 -3.449 1 93.06 92 ASN B CA 1
ATOM 2001 C C . ASN B 1 92 ? 5.562 -8.938 -3.158 1 93.06 92 ASN B C 1
ATOM 2003 O O . ASN B 1 92 ? 4.973 -9.047 -2.084 1 93.06 92 ASN B O 1
ATOM 2007 N N . LEU B 1 93 ? 5.199 -8.102 -4.133 1 95.38 93 LEU B N 1
ATOM 2008 C CA . LEU B 1 93 ? 4.133 -7.129 -3.904 1 95.38 93 LEU B CA 1
ATOM 2009 C C . LEU B 1 93 ? 2.945 -7.406 -4.82 1 95.38 93 LEU B C 1
ATOM 2011 O O . LEU B 1 93 ? 3.113 -7.586 -6.027 1 95.38 93 LEU B O 1
ATOM 2015 N N . ILE B 1 94 ? 1.793 -7.492 -4.199 1 97.5 94 ILE B N 1
ATOM 2016 C CA . ILE B 1 94 ? 0.551 -7.473 -4.961 1 97.5 94 ILE B CA 1
ATOM 2017 C C . ILE B 1 94 ? 0.003 -6.051 -5.02 1 97.5 94 ILE B C 1
ATOM 2019 O O . ILE B 1 94 ? -0.321 -5.461 -3.988 1 97.5 94 ILE B O 1
ATOM 2023 N N . SER B 1 95 ? -0.012 -5.512 -6.215 1 98.31 95 SER B N 1
ATOM 2024 C CA . SER B 1 95 ? -0.596 -4.191 -6.43 1 98.31 95 SER B CA 1
ATOM 2025 C C . SER B 1 95 ? -2.111 -4.223 -6.266 1 98.31 95 SER B C 1
ATOM 2027 O O . SER B 1 95 ? -2.809 -4.914 -7.012 1 98.31 95 SER B O 1
ATOM 2029 N N . ILE B 1 96 ? -2.611 -3.389 -5.371 1 98.75 96 ILE B N 1
ATOM 2030 C CA . ILE B 1 96 ? -4.047 -3.365 -5.113 1 98.75 96 ILE B CA 1
ATOM 2031 C C . ILE B 1 96 ? -4.781 -2.809 -6.328 1 98.75 96 ILE B C 1
ATOM 2033 O O . ILE B 1 96 ? -5.828 -3.324 -6.723 1 98.75 96 ILE B O 1
ATOM 2037 N N . SER B 1 97 ? -4.254 -1.774 -6.926 1 98.56 97 SER B N 1
ATOM 2038 C CA . SER B 1 97 ? -4.93 -1.17 -8.07 1 98.56 97 SER B CA 1
ATOM 2039 C C . SER B 1 97 ? -5.023 -2.146 -9.234 1 98.56 97 SER B C 1
ATOM 2041 O O . SER B 1 97 ? -6.082 -2.283 -9.859 1 98.56 97 SER B O 1
ATOM 2043 N N . LYS B 1 98 ? -3.924 -2.865 -9.547 1 98 98 LYS B N 1
ATOM 2044 C CA . LYS B 1 98 ? -3.938 -3.83 -10.641 1 98 98 LYS B CA 1
ATOM 2045 C C . LYS B 1 98 ? -4.863 -5.004 -10.328 1 98 98 LYS B C 1
ATOM 2047 O O . LYS B 1 98 ? -5.602 -5.465 -11.203 1 98 98 LYS B O 1
ATOM 2052 N N . LEU B 1 99 ? -4.805 -5.453 -9.172 1 98.19 99 LEU B N 1
ATOM 2053 C CA . LEU B 1 99 ? -5.645 -6.566 -8.742 1 98.19 99 LEU B CA 1
ATOM 2054 C C . LEU B 1 99 ? -7.121 -6.207 -8.852 1 98.19 99 LEU B C 1
ATOM 2056 O O . LEU B 1 99 ? -7.91 -6.973 -9.406 1 98.19 99 LEU B O 1
ATOM 2060 N N . ALA B 1 100 ? -7.469 -5.086 -8.25 1 98.44 100 ALA B N 1
ATOM 2061 C CA . ALA B 1 100 ? -8.859 -4.641 -8.242 1 98.44 100 ALA B CA 1
ATOM 2062 C C . ALA B 1 100 ? -9.391 -4.473 -9.664 1 98.44 100 ALA B C 1
ATOM 2064 O O . ALA B 1 100 ? -10.531 -4.824 -9.953 1 98.44 100 ALA B O 1
ATOM 2065 N N . LEU B 1 101 ? -8.539 -3.945 -10.477 1 97.38 101 LEU B N 1
ATOM 2066 C CA . LEU B 1 101 ? -8.93 -3.723 -11.867 1 97.38 101 LEU B CA 1
ATOM 2067 C C . LEU B 1 101 ? -9.094 -5.047 -12.602 1 97.38 101 LEU B C 1
ATOM 2069 O O . LEU B 1 101 ? -10.102 -5.266 -13.273 1 97.38 101 LEU B O 1
ATOM 2073 N N . SER B 1 102 ? -8.148 -5.93 -12.492 1 96.31 102 SER B N 1
ATOM 2074 C CA . SER B 1 102 ? -8.117 -7.164 -13.266 1 96.31 102 SER B CA 1
ATOM 2075 C C . SER B 1 102 ? -9.211 -8.125 -12.82 1 96.31 102 SER B C 1
ATOM 2077 O O . SER B 1 102 ? -9.805 -8.828 -13.641 1 96.31 102 SER B O 1
ATOM 2079 N N . LEU B 1 103 ? -9.516 -8.125 -11.508 1 96 103 LEU B N 1
ATOM 2080 C CA . LEU B 1 103 ? -10.43 -9.133 -10.984 1 96 103 LEU B CA 1
ATOM 2081 C C . LEU B 1 103 ? -11.773 -8.516 -10.617 1 96 103 LEU B C 1
ATOM 2083 O O . LEU B 1 103 ? -12.672 -9.211 -10.148 1 96 103 LEU B O 1
ATOM 2087 N N . ASN B 1 104 ? -11.93 -7.23 -10.844 1 97.19 104 ASN B N 1
ATOM 2088 C CA . ASN B 1 104 ? -13.125 -6.539 -10.383 1 97.19 104 ASN B CA 1
ATOM 2089 C C . ASN B 1 104 ? -13.445 -6.891 -8.93 1 97.19 104 ASN B C 1
ATOM 2091 O O . ASN B 1 104 ? -14.555 -7.332 -8.625 1 97.19 104 ASN B O 1
ATOM 2095 N N . CYS B 1 105 ? -12.5 -6.613 -8.086 1 97.94 105 CYS B N 1
ATOM 2096 C CA . CYS B 1 105 ? -12.609 -6.949 -6.668 1 97.94 105 CYS B CA 1
ATOM 2097 C C . CYS B 1 105 ? -12.305 -5.738 -5.793 1 97.94 105 CYS B C 1
ATOM 2099 O O . CYS B 1 105 ? -11.93 -4.68 -6.301 1 97.94 105 CYS B O 1
ATOM 2101 N N . SER B 1 106 ? -12.625 -5.883 -4.523 1 98.62 106 SER B N 1
ATOM 2102 C CA . SER B 1 106 ? -12.266 -4.898 -3.51 1 98.62 106 SER B CA 1
ATOM 2103 C C . SER B 1 106 ? -11.383 -5.52 -2.43 1 98.62 106 SER B C 1
ATOM 2105 O O . SER B 1 106 ? -11.461 -6.723 -2.174 1 98.62 106 SER B O 1
ATOM 2107 N N . ALA B 1 107 ? -10.5 -4.73 -1.937 1 98.81 107 ALA B N 1
ATOM 2108 C CA . ALA B 1 107 ? -9.656 -5.117 -0.804 1 98.81 107 ALA B CA 1
ATOM 2109 C C . ALA B 1 107 ? -9.977 -4.273 0.427 1 98.81 107 ALA B C 1
ATOM 2111 O O . ALA B 1 107 ? -9.992 -3.041 0.354 1 98.81 107 ALA B O 1
ATOM 2112 N N . THR B 1 108 ? -10.273 -4.93 1.532 1 98.88 108 THR B N 1
ATOM 2113 C CA . THR B 1 108 ? -10.562 -4.246 2.787 1 98.88 108 THR B CA 1
ATOM 2114 C C . THR B 1 108 ? -9.484 -4.535 3.824 1 98.88 108 THR B C 1
ATOM 2116 O O . THR B 1 108 ? -9.164 -5.695 4.09 1 98.88 108 THR B O 1
ATOM 2119 N N . PHE B 1 109 ? -8.93 -3.471 4.34 1 98.88 109 PHE B N 1
ATOM 2120 C CA . PHE B 1 109 ? -7.871 -3.559 5.34 1 98.88 109 PHE B CA 1
ATOM 2121 C C . PHE B 1 109 ? -8.367 -3.098 6.703 1 98.88 109 PHE B C 1
ATOM 2123 O O . PHE B 1 109 ? -8.953 -2.02 6.824 1 98.88 109 PHE B O 1
ATOM 2130 N N . CYS B 1 110 ? -8.141 -3.926 7.676 1 98.5 110 CYS B N 1
ATOM 2131 C CA . CYS B 1 110 ? -8.344 -3.598 9.086 1 98.5 110 CYS B CA 1
ATOM 2132 C C . CYS B 1 110 ? -7.016 -3.549 9.828 1 98.5 110 CYS B C 1
ATOM 2134 O O . CYS B 1 110 ? -5.949 -3.654 9.219 1 98.5 110 CYS B O 1
ATOM 2136 N N . SER B 1 111 ? -7.102 -3.322 11.148 1 98.06 111 SER B N 1
ATOM 2137 C CA . SER B 1 111 ? -5.879 -3.137 11.922 1 98.06 111 SER B CA 1
ATOM 2138 C C . SER B 1 111 ? -5.039 -4.41 11.945 1 98.06 111 SER B C 1
ATOM 2140 O O . SER B 1 111 ? -3.811 -4.352 11.992 1 98.06 111 SER B O 1
ATOM 2142 N N . ASP B 1 112 ? -5.66 -5.566 11.773 1 97.81 112 ASP B N 1
ATOM 2143 C CA . ASP B 1 112 ? -4.902 -6.797 12 1 97.81 112 ASP B CA 1
ATOM 2144 C C . ASP B 1 112 ? -5.023 -7.742 10.805 1 97.81 112 ASP B C 1
ATOM 2146 O O . ASP B 1 112 ? -4.371 -8.789 10.766 1 97.81 112 ASP B O 1
ATOM 2150 N N . SER B 1 113 ? -5.895 -7.418 9.867 1 98.44 113 SER B N 1
ATOM 2151 C CA . SER B 1 113 ? -6.164 -8.352 8.781 1 98.44 113 SER B CA 1
ATOM 2152 C C . SER B 1 113 ? -6.637 -7.621 7.531 1 98.44 113 SER B C 1
ATOM 2154 O O . SER B 1 113 ? -6.824 -6.402 7.551 1 98.44 113 SER B O 1
ATOM 2156 N N . PHE B 1 114 ? -6.668 -8.375 6.508 1 98.56 114 PHE B N 1
ATOM 2157 C CA . PHE B 1 114 ? -7.332 -7.898 5.301 1 98.56 114 PHE B CA 1
ATOM 2158 C C . PHE B 1 114 ? -8.109 -9.023 4.633 1 98.56 114 PHE B C 1
ATOM 2160 O O . PHE B 1 114 ? -7.906 -10.203 4.949 1 98.56 114 PHE B O 1
ATOM 2167 N N . PHE B 1 115 ? -9.039 -8.641 3.723 1 98.06 115 PHE B N 1
ATOM 2168 C CA . PHE B 1 115 ? -9.688 -9.609 2.846 1 98.06 115 PHE B CA 1
ATOM 2169 C C . PHE B 1 115 ? -10.008 -8.984 1.491 1 98.06 115 PHE B C 1
ATOM 2171 O O . PHE B 1 115 ? -10.156 -7.77 1.384 1 98.06 115 PHE B O 1
ATOM 2178 N N . ILE B 1 116 ? -9.977 -9.812 0.53 1 98.06 116 ILE B N 1
ATOM 2179 C CA . ILE B 1 116 ? -10.297 -9.461 -0.849 1 98.06 116 ILE B CA 1
ATOM 2180 C C . ILE B 1 116 ? -11.602 -10.133 -1.262 1 98.06 116 ILE B C 1
ATOM 2182 O O . ILE B 1 116 ? -11.773 -11.336 -1.072 1 98.06 116 ILE B O 1
ATOM 2186 N N . GLN B 1 117 ? -12.477 -9.32 -1.832 1 97.75 117 GLN B N 1
ATOM 2187 C CA . GLN B 1 117 ? -13.773 -9.867 -2.217 1 97.75 117 GLN B CA 1
ATOM 2188 C C . GLN B 1 117 ? -14.109 -9.516 -3.664 1 97.75 117 GLN B C 1
ATOM 2190 O O . GLN B 1 117 ? -13.82 -8.406 -4.125 1 97.75 117 GLN B O 1
ATOM 2195 N N . ASP B 1 118 ? -14.742 -10.508 -4.332 1 97.44 118 ASP B N 1
ATOM 2196 C CA . ASP B 1 118 ? -15.328 -10.25 -5.645 1 97.44 118 ASP B CA 1
ATOM 2197 C C . ASP B 1 118 ? -16.469 -9.234 -5.539 1 97.44 118 ASP B C 1
ATOM 2199 O O . ASP B 1 118 ? -17.375 -9.398 -4.723 1 97.44 118 ASP B O 1
ATOM 2203 N N . GLN B 1 119 ? -16.438 -8.219 -6.352 1 96.62 119 GLN B N 1
ATOM 2204 C CA . GLN B 1 119 ? -17.422 -7.148 -6.199 1 96.62 119 GLN B CA 1
ATOM 2205 C C . GLN B 1 119 ? -18.797 -7.59 -6.691 1 96.62 119 GLN B C 1
ATOM 2207 O O . GLN B 1 119 ? -19.812 -7.082 -6.23 1 96.62 119 GLN B O 1
ATOM 2212 N N . ARG B 1 120 ? -18.828 -8.508 -7.57 1 96.19 120 ARG B N 1
ATOM 2213 C CA . ARG B 1 120 ? -20.094 -8.969 -8.125 1 96.19 120 ARG B CA 1
ATOM 2214 C C . ARG B 1 120 ? -20.781 -9.953 -7.184 1 96.19 120 ARG B C 1
ATOM 2216 O O . ARG B 1 120 ? -21.969 -9.812 -6.887 1 96.19 120 ARG B O 1
ATOM 2223 N N . THR B 1 121 ? -20.078 -10.875 -6.641 1 96.19 121 THR B N 1
ATOM 2224 C CA . THR B 1 121 ? -20.672 -11.977 -5.891 1 96.19 121 THR B CA 1
ATOM 2225 C C . THR B 1 121 ? -20.531 -11.75 -4.391 1 96.19 121 THR B C 1
ATOM 2227 O O . THR B 1 121 ? -21.234 -12.375 -3.594 1 96.19 121 THR B O 1
ATOM 2230 N N . GLY B 1 122 ? -19.547 -10.945 -4.023 1 95.94 122 GLY B N 1
ATOM 2231 C CA . GLY B 1 122 ? -19.266 -10.758 -2.609 1 95.94 122 GLY B CA 1
ATOM 2232 C C . GLY B 1 122 ? -18.422 -11.875 -2.02 1 95.94 122 GLY B C 1
ATOM 2233 O O . GLY B 1 122 ? -18.062 -11.828 -0.842 1 95.94 122 GLY B O 1
ATOM 2234 N N . LYS B 1 123 ? -18 -12.789 -2.846 1 96.06 123 LYS B N 1
ATOM 2235 C CA . LYS B 1 123 ? -17.234 -13.93 -2.355 1 96.06 123 LYS B CA 1
ATOM 2236 C C . LYS B 1 123 ? -15.805 -13.523 -2.023 1 96.06 123 LYS B C 1
ATOM 2238 O O . LYS B 1 123 ? -15.18 -12.758 -2.766 1 96.06 123 LYS B O 1
ATOM 2243 N N . THR B 1 124 ? -15.305 -14.156 -0.948 1 96.12 124 THR B N 1
ATOM 2244 C CA . THR B 1 124 ? -13.93 -13.898 -0.542 1 96.12 124 THR B CA 1
ATOM 2245 C C . THR B 1 124 ? -12.945 -14.617 -1.459 1 96.12 124 THR B C 1
ATOM 2247 O O . THR B 1 124 ? -13.062 -15.828 -1.678 1 96.12 124 THR B O 1
ATOM 2250 N N . ILE B 1 125 ? -12.023 -13.852 -1.954 1 95.38 125 ILE B N 1
ATOM 2251 C CA . ILE B 1 125 ? -11 -14.367 -2.855 1 95.38 125 ILE B CA 1
ATOM 2252 C C . ILE B 1 125 ? -9.75 -14.75 -2.059 1 95.38 125 ILE B C 1
ATOM 2254 O O . ILE B 1 125 ? -9.133 -15.781 -2.324 1 95.38 125 ILE B O 1
ATOM 2258 N N . ALA B 1 126 ? -9.383 -13.93 -1.136 1 96.69 126 ALA B N 1
ATOM 2259 C CA . ALA B 1 126 ? -8.156 -14.133 -0.358 1 96.69 126 ALA B CA 1
ATOM 2260 C C . ALA B 1 126 ? -8.219 -13.359 0.958 1 96.69 126 ALA B C 1
ATOM 2262 O O . ALA B 1 126 ? -9.008 -12.43 1.104 1 96.69 126 ALA B O 1
ATOM 2263 N N . THR B 1 127 ? -7.477 -13.828 1.894 1 97.38 127 THR B N 1
ATOM 2264 C CA . THR B 1 127 ? -7.34 -13.18 3.191 1 97.38 127 THR B CA 1
ATOM 2265 C C . THR B 1 127 ? -5.867 -13.078 3.594 1 97.38 127 THR B C 1
ATOM 2267 O O . THR B 1 127 ? -5.008 -13.703 2.969 1 97.38 127 THR B O 1
ATOM 2270 N N . GLY B 1 128 ? -5.617 -12.266 4.535 1 97.75 128 GLY B N 1
ATOM 2271 C CA . GLY B 1 128 ? -4.289 -12.148 5.121 1 97.75 128 GLY B CA 1
ATOM 2272 C C . GLY B 1 128 ? -4.293 -11.438 6.465 1 97.75 128 GLY B C 1
ATOM 2273 O O . GLY B 1 128 ? -5.355 -11.102 6.992 1 97.75 128 GLY B O 1
ATOM 2274 N N . SER B 1 129 ? -3.088 -11.344 6.992 1 97.88 129 SER B N 1
ATOM 2275 C CA . SER B 1 129 ? -2.938 -10.727 8.305 1 97.88 129 SER B CA 1
ATOM 2276 C C . SER B 1 129 ? -1.853 -9.656 8.289 1 97.88 129 SER B C 1
ATOM 2278 O O . SER B 1 129 ? -0.972 -9.664 7.426 1 97.88 129 SER B O 1
ATOM 2280 N N . GLU B 1 130 ? -2.014 -8.734 9.211 1 97.88 130 GLU B N 1
ATOM 2281 C CA . GLU B 1 130 ? -1.009 -7.695 9.43 1 97.88 130 GLU B CA 1
ATOM 2282 C C . GLU B 1 130 ? 0.104 -8.188 10.344 1 97.88 130 GLU B C 1
ATOM 2284 O O . GLU B 1 130 ? -0.159 -8.891 11.328 1 97.88 130 GLU B O 1
ATOM 2289 N N . SER B 1 131 ? 1.311 -7.949 9.992 1 96.38 131 SER B N 1
ATOM 2290 C CA . SER B 1 131 ? 2.486 -8.172 10.828 1 96.38 131 SER B CA 1
ATOM 2291 C C . SER B 1 131 ? 3.521 -7.07 10.625 1 96.38 131 SER B C 1
ATOM 2293 O O . SER B 1 131 ? 3.938 -6.801 9.492 1 96.38 131 SER B O 1
ATOM 2295 N N . GLN B 1 132 ? 3.863 -6.387 11.734 1 94.56 132 GLN B N 1
ATOM 2296 C CA . GLN B 1 132 ? 4.895 -5.355 11.727 1 94.56 132 GLN B CA 1
ATOM 2297 C C . GLN B 1 132 ? 4.574 -4.266 10.711 1 94.56 132 GLN B C 1
ATOM 2299 O O . GLN B 1 132 ? 5.465 -3.799 9.992 1 94.56 132 GLN B O 1
ATOM 2304 N N . GLY B 1 133 ? 3.377 -3.967 10.516 1 96.81 133 GLY B N 1
ATOM 2305 C CA . GLY B 1 133 ? 2.953 -2.832 9.711 1 96.81 133 GLY B CA 1
ATOM 2306 C C . GLY B 1 133 ? 2.664 -3.195 8.266 1 96.81 133 GLY B C 1
ATOM 2307 O O . GLY B 1 133 ? 2.266 -2.342 7.473 1 96.81 133 GLY B O 1
ATOM 2308 N N . LEU B 1 134 ? 2.828 -4.508 7.969 1 97.19 134 LEU B N 1
ATOM 2309 C CA . LEU B 1 134 ? 2.619 -4.969 6.602 1 97.19 134 LEU B CA 1
ATOM 2310 C C . LEU B 1 134 ? 1.546 -6.051 6.547 1 97.19 134 LEU B C 1
ATOM 2312 O O . LEU B 1 134 ? 1.274 -6.711 7.551 1 97.19 134 LEU B O 1
ATOM 2316 N N . TYR B 1 135 ? 0.863 -6.176 5.422 1 98.19 135 TYR B N 1
ATOM 2317 C CA . TYR B 1 135 ? -0.225 -7.133 5.258 1 98.19 135 TYR B CA 1
ATOM 2318 C C . TYR B 1 135 ? 0.203 -8.305 4.383 1 98.19 135 TYR B C 1
ATOM 2320 O O . TYR B 1 135 ? 0.403 -8.141 3.176 1 98.19 135 TYR B O 1
ATOM 2328 N N . TYR B 1 136 ? 0.235 -9.453 4.996 1 97.38 136 TYR B N 1
ATOM 2329 C CA . TYR B 1 136 ? 0.742 -10.648 4.332 1 97.38 136 TYR B CA 1
ATOM 2330 C C . TYR B 1 136 ? -0.4 -11.57 3.922 1 97.38 136 TYR B C 1
ATOM 2332 O O . TYR B 1 136 ? -1.286 -11.867 4.727 1 97.38 136 TYR B O 1
ATOM 2340 N N . LEU B 1 137 ? -0.276 -11.977 2.656 1 97.25 137 LEU B N 1
ATOM 2341 C CA . LEU B 1 137 ? -1.254 -12.914 2.107 1 97.25 137 LEU B CA 1
ATOM 2342 C C . LEU B 1 137 ? -1.165 -14.266 2.807 1 97.25 137 LEU B C 1
ATOM 2344 O O . LEU B 1 137 ? -0.069 -14.789 3.014 1 97.25 137 LEU B O 1
ATOM 2348 N N . HIS B 1 138 ? -2.338 -14.758 3.215 1 94.25 138 HIS B N 1
ATOM 2349 C CA . HIS B 1 138 ? -2.373 -16.109 3.766 1 94.25 138 HIS B CA 1
ATOM 2350 C C . HIS B 1 138 ? -2.275 -17.156 2.662 1 94.25 138 HIS B C 1
ATOM 2352 O O . HIS B 1 138 ? -2.936 -17.047 1.627 1 94.25 138 HIS B O 1
ATOM 2358 N N . PRO B 1 139 ? -1.427 -18.109 2.967 1 85.81 139 PRO B N 1
ATOM 2359 C CA . PRO B 1 139 ? -1.438 -19.219 2.01 1 85.81 139 PRO B CA 1
ATOM 2360 C C . PRO B 1 139 ? -2.74 -20.016 2.047 1 85.81 139 PRO B C 1
ATOM 2362 O O . PRO B 1 139 ? -3.527 -19.875 2.986 1 85.81 139 PRO B O 1
ATOM 2365 N N . HIS B 1 140 ? -3.174 -20.531 0.896 1 72.75 140 HIS B N 1
ATOM 2366 C CA . HIS B 1 140 ? -4.289 -21.469 0.942 1 72.75 140 HIS B CA 1
ATOM 2367 C C . HIS B 1 140 ? -4.023 -22.594 1.936 1 72.75 140 HIS B C 1
ATOM 2369 O O . HIS B 1 140 ? -2.891 -23.062 2.062 1 72.75 140 HIS B O 1
ATOM 2375 N N . PRO B 1 141 ? -5.051 -22.641 2.85 1 55.97 141 PRO B N 1
ATOM 2376 C CA . PRO B 1 141 ? -4.82 -23.812 3.693 1 55.97 141 PRO B CA 1
ATOM 2377 C C . PRO B 1 141 ? -4.449 -25.062 2.887 1 55.97 141 PRO B C 1
ATOM 2379 O O . PRO B 1 141 ? -5.062 -25.328 1.853 1 55.97 141 PRO B O 1
ATOM 2382 N N . SER B 1 142 ? -3.191 -25.188 2.713 1 47.25 142 SER B N 1
ATOM 2383 C CA . SER B 1 142 ? -2.867 -26.484 2.133 1 47.25 142 SER B CA 1
ATOM 2384 C C . SER B 1 142 ? -3.721 -27.594 2.744 1 47.25 142 SER B C 1
ATOM 2386 O O . SER B 1 142 ? -3.869 -27.656 3.965 1 47.25 142 SER B O 1
ATOM 2388 N N . THR B 1 143 ? -4.773 -27.922 2.088 1 41.84 143 THR B N 1
ATOM 2389 C CA . THR B 1 143 ? -5.254 -29.234 2.547 1 41.84 143 THR B CA 1
ATOM 2390 C C . THR B 1 143 ? -4.082 -30.141 2.9 1 41.84 143 THR B C 1
ATOM 2392 O O . THR B 1 143 ? -3.303 -30.531 2.027 1 41.84 143 THR B O 1
ATOM 2395 N N . ILE B 1 144 ? -3.434 -29.766 3.936 1 40.22 144 ILE B N 1
ATOM 2396 C CA . ILE B 1 144 ? -2.578 -30.875 4.348 1 40.22 144 ILE B CA 1
ATOM 2397 C C . ILE B 1 144 ? -3.311 -32.188 4.141 1 40.22 144 ILE B C 1
ATOM 2399 O O . ILE B 1 144 ? -4.324 -32.469 4.793 1 40.22 144 ILE B O 1
ATOM 2403 N N . CYS B 1 145 ? -3.428 -32.531 2.904 1 37.84 145 CYS B N 1
ATOM 2404 C CA . CYS B 1 145 ? -3.748 -33.969 2.834 1 37.84 145 CYS B CA 1
ATOM 2405 C C . CYS B 1 145 ? -2.914 -34.75 3.828 1 37.84 145 CYS B C 1
ATOM 2407 O O . CYS B 1 145 ? -1.689 -34.812 3.709 1 37.84 145 CYS B O 1
ATOM 2409 N N . SER B 1 146 ? -3.299 -34.75 5.004 1 38.34 146 SER B N 1
ATOM 2410 C CA . SER B 1 146 ? -2.777 -35.812 5.859 1 38.34 146 SER B CA 1
ATOM 2411 C C . SER B 1 146 ? -2.672 -37.125 5.105 1 38.34 146 SER B C 1
ATOM 2413 O O . SER B 1 146 ? -3.67 -37.844 4.93 1 38.34 146 SER B O 1
ATOM 2415 N N . VAL B 1 147 ? -2.023 -37.156 3.969 1 38.5 147 VAL B N 1
ATOM 2416 C CA . VAL B 1 147 ? -1.687 -38.531 3.572 1 38.5 147 VAL B CA 1
ATOM 2417 C C . VAL B 1 147 ? -1.159 -39.312 4.781 1 38.5 147 VAL B C 1
ATOM 2419 O O . VAL B 1 147 ? -0.126 -38.938 5.352 1 38.5 147 VAL B O 1
ATOM 2422 N N . SER B 1 148 ? -2.006 -39.844 5.566 1 40.03 148 SER B N 1
ATOM 2423 C CA . SER B 1 148 ? -1.625 -40.938 6.434 1 40.03 148 SER B CA 1
ATOM 2424 C C . SER B 1 148 ? -0.633 -41.875 5.738 1 40.03 148 SER B C 1
ATOM 2426 O O . SER B 1 148 ? -1.013 -42.656 4.863 1 40.03 148 SER B O 1
ATOM 2428 N N . THR B 1 149 ? 0.464 -41.344 5.273 1 37.72 149 THR B N 1
ATOM 2429 C CA . THR B 1 149 ? 1.471 -42.312 4.871 1 37.72 149 THR B CA 1
ATOM 2430 C C . THR B 1 149 ? 1.632 -43.406 5.938 1 37.72 149 THR B C 1
ATOM 2432 O O . THR B 1 149 ? 1.738 -43.094 7.129 1 37.72 149 THR B O 1
ATOM 2435 N N . SER B 1 150 ? 1.113 -44.531 5.723 1 40.06 150 SER B N 1
ATOM 2436 C CA . SER B 1 150 ? 1.336 -45.719 6.547 1 40.06 150 SER B CA 1
ATOM 2437 C C . SER B 1 150 ? 2.797 -45.844 6.965 1 40.06 150 SER B C 1
ATOM 2439 O O . SER B 1 150 ? 3.695 -45.438 6.223 1 40.06 150 SER B O 1
ATOM 2441 N N . PRO B 1 151 ? 3.084 -46 8.258 1 44.38 151 PRO B N 1
ATOM 2442 C CA . PRO B 1 151 ? 4.438 -46.188 8.789 1 44.38 151 PRO B CA 1
ATOM 2443 C C . PRO B 1 151 ? 5.324 -47.031 7.863 1 44.38 151 PRO B C 1
ATOM 2445 O O . PRO B 1 151 ? 6.547 -46.875 7.875 1 44.38 151 PRO B O 1
ATOM 2448 N N . ASP B 1 152 ? 4.641 -47.844 7.07 1 42.53 152 ASP B N 1
ATOM 2449 C CA . ASP B 1 152 ? 5.422 -48.781 6.297 1 42.53 152 ASP B CA 1
ATOM 2450 C C . ASP B 1 152 ? 6.109 -48.125 5.113 1 42.53 152 ASP B C 1
ATOM 2452 O O . ASP B 1 152 ? 7.195 -48.531 4.703 1 42.53 152 ASP B O 1
ATOM 2456 N N . ILE B 1 153 ? 5.516 -47.094 4.531 1 41.03 153 ILE B N 1
ATOM 2457 C CA . ILE B 1 153 ? 6.102 -46.562 3.301 1 41.03 153 ILE B CA 1
ATOM 2458 C C . ILE B 1 153 ? 7.266 -45.625 3.641 1 41.03 153 ILE B C 1
ATOM 2460 O O . ILE B 1 153 ? 8.273 -45.625 2.932 1 41.03 153 ILE B O 1
ATOM 2464 N N . ILE B 1 154 ? 7.195 -44.969 4.711 1 39.84 154 ILE B N 1
ATOM 2465 C CA . ILE B 1 154 ? 8.297 -44.094 5.125 1 39.84 154 ILE B CA 1
ATOM 2466 C C . ILE B 1 154 ? 9.539 -44.938 5.391 1 39.84 154 ILE B C 1
ATOM 2468 O O . ILE B 1 154 ? 10.664 -44.5 5.098 1 39.84 154 ILE B O 1
ATOM 2472 N N . HIS B 1 155 ? 9.242 -46.125 5.957 1 37.94 155 HIS B N 1
ATOM 2473 C CA . HIS B 1 155 ? 10.336 -47.062 6.219 1 37.94 155 HIS B CA 1
ATOM 2474 C C . HIS B 1 155 ? 11.125 -47.344 4.945 1 37.94 155 HIS B C 1
ATOM 2476 O O . HIS B 1 155 ? 12.352 -47.438 4.973 1 37.94 155 HIS B O 1
ATOM 2482 N N . ARG B 1 156 ? 10.297 -47.531 3.838 1 39.72 156 ARG B N 1
ATOM 2483 C CA . ARG B 1 156 ? 10.984 -47.906 2.609 1 39.72 156 ARG B CA 1
ATOM 2484 C C . ARG B 1 156 ? 11.82 -46.781 2.057 1 39.72 156 ARG B C 1
ATOM 2486 O O . ARG B 1 156 ? 12.82 -47 1.371 1 39.72 156 ARG B O 1
ATOM 2493 N N . ARG B 1 157 ? 11.266 -45.562 2.152 1 37.72 157 ARG B N 1
ATOM 2494 C CA . ARG B 1 157 ? 12 -44.469 1.524 1 37.72 157 ARG B CA 1
ATOM 2495 C C . ARG B 1 157 ? 13.242 -44.125 2.332 1 37.72 157 ARG B C 1
ATOM 2497 O O . ARG B 1 157 ? 14.203 -43.562 1.791 1 37.72 157 ARG B O 1
ATOM 2504 N N . LEU B 1 158 ? 12.984 -43.969 3.676 1 39.94 158 LEU B N 1
ATOM 2505 C CA . LEU B 1 158 ? 14.219 -43.719 4.402 1 39.94 158 LEU B CA 1
ATOM 2506 C C . LEU B 1 158 ? 15.133 -44.938 4.355 1 39.94 158 LEU B C 1
ATOM 2508 O O . LEU B 1 158 ? 14.742 -46.031 4.773 1 39.94 158 LEU B O 1
ATOM 2512 N N . GLY B 1 159 ? 15.828 -45.062 3.299 1 34.22 159 GLY B N 1
ATOM 2513 C CA . GLY B 1 159 ? 16.906 -46.031 3.199 1 34.22 159 GLY B CA 1
ATOM 2514 C C . GLY B 1 159 ? 17.562 -46.344 4.535 1 34.22 159 GLY B C 1
ATOM 2515 O O . GLY B 1 159 ? 17.719 -45.438 5.371 1 34.22 159 GLY B O 1
ATOM 2516 N N . HIS B 1 160 ? 17.109 -47.438 5.301 1 34.28 160 HIS B N 1
ATOM 2517 C CA . HIS B 1 160 ? 17.812 -48 6.445 1 34.28 160 HIS B CA 1
ATOM 2518 C C . HIS B 1 160 ? 19.328 -47.938 6.262 1 34.28 160 HIS B C 1
ATOM 2520 O O . HIS B 1 160 ? 19.891 -48.656 5.422 1 34.28 160 HIS B O 1
ATOM 2526 N N . PRO B 1 161 ? 19.984 -46.781 6.23 1 35 161 PRO B N 1
ATOM 2527 C CA . PRO B 1 161 ? 21.406 -47.094 6.27 1 35 161 PRO B CA 1
ATOM 2528 C C . PRO B 1 161 ? 21.734 -48.156 7.324 1 35 161 PRO B C 1
ATOM 2530 O O . PRO B 1 161 ? 21.016 -48.312 8.305 1 35 161 PRO B O 1
ATOM 2533 N N . SER B 1 162 ? 22.328 -49.312 7.035 1 34.66 162 SER B N 1
ATOM 2534 C CA . SER B 1 162 ? 22.844 -50.375 7.879 1 34.66 162 SER B CA 1
ATOM 2535 C C . SER B 1 162 ? 23.5 -49.812 9.141 1 34.66 162 SER B C 1
ATOM 2537 O O . SER B 1 162 ? 24.125 -48.75 9.109 1 34.66 162 SER B O 1
ATOM 2539 N N . LEU B 1 163 ? 22.719 -50 10.281 1 34.66 163 LEU B N 1
ATOM 2540 C CA . LEU B 1 163 ? 23.125 -49.719 11.656 1 34.66 163 LEU B CA 1
ATOM 2541 C C . LEU B 1 163 ? 24.625 -49.969 11.836 1 34.66 163 LEU B C 1
ATOM 2543 O O . LEU B 1 163 ? 25.281 -49.281 12.609 1 34.66 163 LEU B O 1
ATOM 2547 N N . ASP B 1 164 ? 25.031 -50.969 11.141 1 35.41 164 ASP B N 1
ATOM 2548 C CA . ASP B 1 164 ? 26.375 -51.469 11.414 1 35.41 164 ASP B CA 1
ATOM 2549 C C . ASP B 1 164 ? 27.438 -50.406 11.125 1 35.41 164 ASP B C 1
ATOM 2551 O O . ASP B 1 164 ? 28.469 -50.344 11.781 1 35.41 164 ASP B O 1
ATOM 2555 N N . LYS B 1 165 ? 27.203 -49.75 9.992 1 37.28 165 LYS B N 1
ATOM 2556 C CA . LYS B 1 165 ? 28.344 -48.906 9.609 1 37.28 165 LYS B CA 1
ATOM 2557 C C . LYS B 1 165 ? 28.422 -47.656 10.477 1 37.28 165 LYS B C 1
ATOM 2559 O O . LYS B 1 165 ? 29.391 -46.875 10.391 1 37.28 165 LYS B O 1
ATOM 2564 N N . LEU B 1 166 ? 27.25 -47.281 10.969 1 31.69 166 LEU B N 1
ATOM 2565 C CA . LEU B 1 166 ? 27.359 -46.062 11.766 1 31.69 166 LEU B CA 1
ATOM 2566 C C . LEU B 1 166 ? 28.109 -46.312 13.062 1 31.69 166 LEU B C 1
ATOM 2568 O O . LEU B 1 166 ? 28.391 -45.406 13.828 1 31.69 166 LEU B O 1
ATOM 2572 N N . LYS B 1 167 ? 28.141 -47.594 13.453 1 34.09 167 LYS B N 1
ATOM 2573 C CA . LYS B 1 167 ? 28.844 -47.906 14.688 1 34.09 167 LYS B CA 1
ATOM 2574 C C . LYS B 1 167 ? 30.312 -47.469 14.609 1 34.09 167 LYS B C 1
ATOM 2576 O O . LYS B 1 167 ? 30.938 -47.219 15.633 1 34.09 167 LYS B O 1
ATOM 2581 N N . VAL B 1 168 ? 30.812 -47.688 13.305 1 39.41 168 VAL B N 1
ATOM 2582 C CA . VAL B 1 168 ? 32.25 -47.5 13.242 1 39.41 168 VAL B CA 1
ATOM 2583 C C . VAL B 1 168 ? 32.625 -46.062 13.547 1 39.41 168 VAL B C 1
ATOM 2585 O O . VAL B 1 168 ? 33.688 -45.812 14.156 1 39.41 168 VAL B O 1
ATOM 2588 N N . LEU B 1 169 ? 31.828 -45.125 13 1 35.69 169 LEU B N 1
ATOM 2589 C CA . LEU B 1 169 ? 32.469 -43.812 13.016 1 35.69 169 LEU B CA 1
ATOM 2590 C C . LEU B 1 169 ? 32.344 -43.156 14.398 1 35.69 169 LEU B C 1
ATOM 2592 O O . LEU B 1 169 ? 33.125 -42.281 14.75 1 35.69 169 LEU B O 1
ATOM 2596 N N . VAL B 1 170 ? 31.125 -43.188 14.992 1 32.62 170 VAL B N 1
ATOM 2597 C CA . VAL B 1 170 ? 31.172 -42.5 16.281 1 32.62 170 VAL B CA 1
ATOM 2598 C C . VAL B 1 170 ? 31.234 -43.531 17.406 1 32.62 170 VAL B C 1
ATOM 2600 O O . VAL B 1 170 ? 30.234 -44.188 17.703 1 32.62 170 VAL B O 1
ATOM 2603 N N . PRO B 1 171 ? 32.438 -43.969 17.734 1 35.75 171 PRO B N 1
ATOM 2604 C CA . PRO B 1 171 ? 32.75 -44.969 18.766 1 35.75 171 PRO B CA 1
ATOM 2605 C C . PRO B 1 171 ? 32.031 -44.688 20.078 1 35.75 171 PRO B C 1
ATOM 2607 O O . PRO B 1 171 ? 31.844 -45.594 20.906 1 35.75 171 PRO B O 1
ATOM 2610 N N . GLN B 1 172 ? 31.875 -43.375 20.25 1 37.75 172 GLN B N 1
ATOM 2611 C CA . GLN B 1 172 ? 31.562 -43.094 21.656 1 37.75 172 GLN B CA 1
ATOM 2612 C C . GLN B 1 172 ? 30.125 -43.5 22 1 37.75 172 GLN B C 1
ATOM 2614 O O . GLN B 1 172 ? 29.719 -43.406 23.156 1 37.75 172 GLN B O 1
ATOM 2619 N N . LEU B 1 173 ? 29.328 -43.531 20.938 1 34.53 173 LEU B N 1
ATOM 2620 C CA . LEU B 1 173 ? 27.953 -43.781 21.359 1 34.53 173 LEU B CA 1
ATOM 2621 C C . LEU B 1 173 ? 27.75 -45.25 21.734 1 34.53 173 LEU B C 1
ATOM 2623 O O . LEU B 1 173 ? 26.609 -45.719 21.812 1 34.53 173 LEU B O 1
ATOM 2627 N N . SER B 1 174 ? 28.75 -45.969 21.891 1 32.06 174 SER B N 1
ATOM 2628 C CA . SER B 1 174 ? 28.703 -47.375 22.344 1 32.06 174 SER B CA 1
ATOM 2629 C C . SER B 1 174 ? 27.766 -47.531 23.531 1 32.06 174 SER B C 1
ATOM 2631 O O . SER B 1 174 ? 27.25 -48.625 23.766 1 32.06 174 SER B O 1
ATOM 2633 N N . HIS B 1 175 ? 27.766 -46.562 24.422 1 34.22 175 HIS B N 1
ATOM 2634 C CA . HIS B 1 175 ? 27.266 -47 25.734 1 34.22 175 HIS B CA 1
ATOM 2635 C C . HIS B 1 175 ? 25.734 -47.062 25.734 1 34.22 175 HIS B C 1
ATOM 2637 O O . HIS B 1 175 ? 25.141 -47.344 26.781 1 34.22 175 HIS B O 1
ATOM 2643 N N . LEU B 1 176 ? 25.062 -46.312 24.828 1 27.91 176 LEU B N 1
ATOM 2644 C CA . LEU B 1 176 ? 23.688 -46.188 25.281 1 27.91 176 LEU B CA 1
ATOM 2645 C C . LEU B 1 176 ? 22.922 -47.5 25.062 1 27.91 176 LEU B C 1
ATOM 2647 O O . LEU B 1 176 ? 22.922 -48.031 23.953 1 27.91 176 LEU B O 1
ATOM 2651 N N . LYS B 1 177 ? 22.703 -48.125 26.094 1 29.81 177 LYS B N 1
ATOM 2652 C CA . LYS B 1 177 ? 22.062 -49.406 26.438 1 29.81 177 LYS B CA 1
ATOM 2653 C C . LYS B 1 177 ? 20.688 -49.531 25.781 1 29.81 177 LYS B C 1
ATOM 2655 O O . LYS B 1 177 ? 20.016 -48.5 25.531 1 29.81 177 LYS B O 1
ATOM 2660 N N . THR B 1 178 ? 20.312 -50.594 25.047 1 29.31 178 THR B N 1
ATOM 2661 C CA . THR B 1 178 ? 19.156 -51.25 24.406 1 29.31 178 THR B CA 1
ATOM 2662 C C . THR B 1 178 ? 17.938 -51.156 25.297 1 29.31 178 THR B C 1
ATOM 2664 O O . THR B 1 178 ? 17.891 -51.781 26.359 1 29.31 178 THR B O 1
ATOM 2667 N N . LEU B 1 179 ? 17.453 -49.938 25.797 1 23.28 179 LEU B N 1
ATOM 2668 C CA . LEU B 1 179 ? 16.281 -50.156 26.641 1 23.28 179 LEU B CA 1
ATOM 2669 C C . LEU B 1 179 ? 15.203 -50.938 25.891 1 23.28 179 LEU B C 1
ATOM 2671 O O . LEU B 1 179 ? 14.758 -50.531 24.812 1 23.28 179 LEU B O 1
ATOM 2675 N N . CYS B 1 180 ? 15.258 -52.281 25.969 1 24.34 180 CYS B N 1
ATOM 2676 C CA . CYS B 1 180 ? 14.391 -53.406 25.609 1 24.34 180 CYS B CA 1
ATOM 2677 C C . CYS B 1 180 ? 12.984 -53.188 26.156 1 24.34 180 CYS B C 1
ATOM 2679 O O . CYS B 1 180 ? 12.766 -53.281 27.375 1 24.34 180 CYS B O 1
ATOM 2681 N N . LEU B 1 181 ? 12.242 -52 26.109 1 23.23 181 LEU B N 1
ATOM 2682 C CA . LEU B 1 181 ? 10.875 -52.344 26.469 1 23.23 181 LEU B CA 1
ATOM 2683 C C . LEU B 1 181 ? 10.203 -53.156 25.375 1 23.23 181 LEU B C 1
ATOM 2685 O O . LEU B 1 181 ? 10.391 -52.875 24.188 1 23.23 181 LEU B O 1
#

Secondary structure (DSSP, 8-state):
-------------------------TT-EEEETT-SS-EE--GGG-B--EEEEEEEE-TTS-EEEEEEEEEEEEETTEEEEEEEE-TT-SSEEEEHHHHHHHHTEEEEE-SSEEEEEETTT--EEEEEEEETTEEEEPPP----------HHHHHHHS----HHHHHHH-GGGGG------/-------------------------TT-EEEETT-SS-EE--GGG-B--EEEEEEEE-TTS-EEEEEEEEEEEEETTEEEEEEEE-TT-SSEEEEHHHHHHHHTEEEEE-SSEEEEEETTT--EEEEEEEETTEEEEPPP----------HHHHHHHS----THHHHHH-GGGGG------

Radius of gyration: 31.92 Å; Cα contacts (8 Å, |Δi|>4): 677; chains: 2; bounding box: 53×110×133 Å

Nearest PDB structures (foldseek):
  8p1x-assembly1_AAA  TM=6.021E-01  e=4.149E+00  Staphylococcus epidermidis
  4wac-assembly1_A  TM=6.032E-01  e=9.559E+00  Staphylococcus aureus
  7ofx-assembly2_D  TM=3.593E-01  e=8.484E+00  Agrobacterium tumefaciens
  6n60-assembly1_D  TM=1.690E-01  e=4.149E+00  Escherichia coli
  8p1x-assembly1_AAA  TM=5.137E-01  e=3.623E+00  Staphylococcus epidermidis